Protein AF-A0A1N7QH01-F1 (afdb_monomer_lite)

Structure (mmCIF, N/CA/C/O backbone):
data_AF-A0A1N7QH01-F1
#
_entry.id   AF-A0A1N7QH01-F1
#
loop_
_atom_site.group_PDB
_atom_site.id
_atom_site.type_symbol
_atom_site.label_atom_id
_atom_site.label_alt_id
_atom_site.label_comp_id
_atom_site.label_asym_id
_atom_site.label_entity_id
_atom_site.label_seq_id
_atom_site.pdbx_PDB_ins_code
_atom_site.Cartn_x
_atom_site.Cartn_y
_atom_site.Cartn_z
_atom_site.occupancy
_atom_site.B_iso_or_equiv
_atom_site.auth_seq_id
_atom_site.auth_comp_id
_atom_site.auth_asym_id
_atom_site.auth_atom_id
_atom_site.pdbx_PDB_model_num
ATOM 1 N N . MET A 1 1 ? -27.373 -3.735 11.845 1.00 62.38 1 MET A N 1
ATOM 2 C CA . MET A 1 1 ? -26.005 -3.523 11.324 1.00 62.38 1 MET A CA 1
ATOM 3 C C . MET A 1 1 ? -26.024 -3.577 9.803 1.00 62.38 1 MET A C 1
ATOM 5 O O . MET A 1 1 ? -26.591 -4.515 9.259 1.00 62.38 1 MET A O 1
ATOM 9 N N . THR A 1 2 ? -25.426 -2.599 9.121 1.00 71.31 2 THR A N 1
ATOM 10 C CA . THR A 1 2 ? -25.309 -2.580 7.653 1.00 71.31 2 THR A CA 1
ATOM 11 C C . THR A 1 2 ? -23.847 -2.719 7.233 1.00 71.31 2 THR A C 1
ATOM 13 O O . THR A 1 2 ? -22.942 -2.143 7.849 1.00 71.31 2 THR A O 1
ATOM 16 N N . LYS A 1 3 ? -23.607 -3.553 6.219 1.00 74.19 3 LYS A N 1
ATOM 17 C CA . LYS A 1 3 ? -22.307 -3.724 5.569 1.00 74.19 3 LYS A CA 1
ATOM 18 C C . LYS A 1 3 ? -22.507 -3.322 4.121 1.00 74.19 3 LYS A C 1
ATOM 20 O O . LYS A 1 3 ? -23.065 -4.112 3.364 1.00 74.19 3 LYS A O 1
ATOM 25 N N . ASP A 1 4 ? -22.026 -2.143 3.749 1.00 81.69 4 ASP A N 1
ATOM 26 C CA . ASP A 1 4 ? -22.147 -1.697 2.365 1.00 81.69 4 ASP A CA 1
ATOM 27 C C . ASP A 1 4 ? -20.782 -1.631 1.680 1.00 81.69 4 ASP A C 1
ATOM 29 O O . ASP A 1 4 ? -19.708 -1.688 2.298 1.00 81.69 4 ASP A O 1
ATOM 33 N N . PHE A 1 5 ? -20.856 -1.636 0.355 1.00 82.94 5 PHE A N 1
ATOM 34 C CA . PHE A 1 5 ? -19.701 -1.677 -0.516 1.00 82.94 5 PHE A CA 1
ATOM 35 C C . PHE A 1 5 ? -18.975 -0.332 -0.531 1.00 82.94 5 PHE A C 1
ATOM 37 O O . PHE A 1 5 ? -19.595 0.728 -0.641 1.00 82.94 5 PHE A O 1
ATOM 44 N N . TYR A 1 6 ? -17.645 -0.386 -0.473 1.00 77.50 6 TYR A N 1
ATOM 45 C CA . TYR A 1 6 ? -16.816 0.801 -0.363 1.00 77.50 6 TYR A CA 1
ATOM 46 C C . TYR A 1 6 ? -16.028 1.099 -1.647 1.00 77.50 6 TYR A C 1
ATOM 48 O O . TYR A 1 6 ? -14.916 0.610 -1.854 1.00 77.50 6 TYR A O 1
ATOM 56 N N . SER A 1 7 ? -16.589 1.953 -2.509 1.00 83.94 7 SER A N 1
ATOM 57 C CA . SER A 1 7 ? -16.029 2.273 -3.833 1.00 83.94 7 SER A CA 1
ATOM 58 C C . SER A 1 7 ? -14.675 2.995 -3.795 1.00 83.94 7 SER A C 1
ATOM 60 O O . SER A 1 7 ? -13.882 2.840 -4.725 1.00 83.94 7 SER A O 1
ATOM 62 N N . GLN A 1 8 ? -14.346 3.734 -2.725 1.00 82.56 8 GLN A N 1
ATOM 63 C CA . GLN A 1 8 ? -13.018 4.364 -2.619 1.00 82.56 8 GLN A CA 1
ATOM 64 C C . GLN A 1 8 ? -11.901 3.326 -2.439 1.00 82.56 8 GLN A C 1
ATOM 66 O O . GLN A 1 8 ? -10.777 3.565 -2.872 1.00 82.56 8 GLN A O 1
ATOM 71 N N . GLY A 1 9 ? -12.211 2.146 -1.885 1.00 85.12 9 GLY A N 1
ATOM 72 C CA . GLY A 1 9 ? -11.263 1.034 -1.836 1.00 85.12 9 GLY A CA 1
ATOM 73 C C . GLY A 1 9 ? -10.814 0.623 -3.243 1.00 85.12 9 GLY A C 1
ATOM 74 O O . GLY A 1 9 ? -9.617 0.494 -3.489 1.00 85.12 9 GLY A O 1
ATOM 75 N N . LEU A 1 10 ? -11.745 0.518 -4.198 1.00 89.75 10 LEU A N 1
ATOM 76 C CA . LEU A 1 10 ? -11.409 0.238 -5.601 1.00 89.75 10 LEU A CA 1
ATOM 77 C C . LEU A 1 10 ? -10.605 1.363 -6.254 1.00 89.75 10 LEU A C 1
ATOM 79 O O . LEU A 1 10 ? -9.641 1.084 -6.963 1.00 89.75 10 LEU A O 1
ATOM 83 N N . ARG A 1 11 ? -10.956 2.629 -5.994 1.00 90.88 11 ARG A N 1
ATOM 84 C CA . ARG A 1 11 ? -10.189 3.779 -6.509 1.00 90.88 11 ARG A CA 1
ATOM 85 C C . ARG A 1 11 ? -8.733 3.733 -6.045 1.00 90.88 11 ARG A C 1
ATOM 87 O O . ARG A 1 11 ? -7.829 3.974 -6.840 1.00 90.88 11 ARG A O 1
ATOM 94 N N . GLY A 1 12 ? -8.504 3.344 -4.789 1.00 91.94 12 GLY A N 1
ATOM 95 C CA . GLY A 1 12 ? -7.165 3.140 -4.241 1.00 91.94 12 GLY A CA 1
ATOM 96 C C . GLY A 1 12 ? -6.361 2.055 -4.966 1.00 91.94 12 GLY A C 1
ATOM 97 O O . GLY A 1 12 ? -5.150 2.218 -5.120 1.00 91.94 12 GLY A O 1
ATOM 98 N N . ILE A 1 13 ? -7.004 0.981 -5.437 1.00 93.62 13 ILE A N 1
ATOM 99 C CA . ILE A 1 13 ? -6.360 -0.047 -6.276 1.00 93.62 13 ILE A CA 1
ATOM 100 C C . ILE A 1 13 ? -6.069 0.519 -7.666 1.00 93.62 13 ILE A C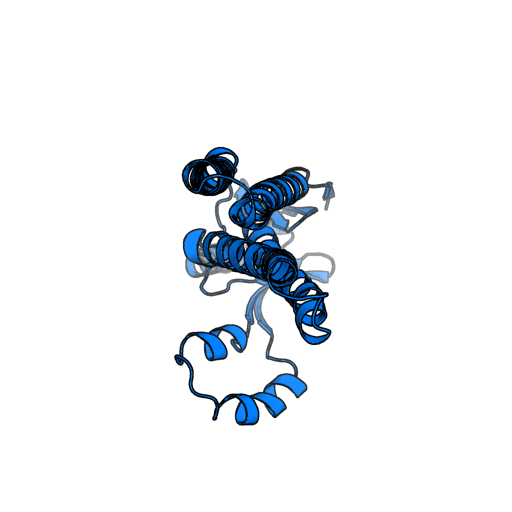 1
ATOM 102 O O . ILE A 1 13 ? -4.931 0.449 -8.122 1.00 93.62 13 ILE A O 1
ATOM 106 N N . GLY A 1 14 ? -7.073 1.122 -8.313 1.00 94.94 14 GLY A N 1
ATOM 107 C CA . GLY A 1 14 ? -6.946 1.670 -9.665 1.00 94.94 14 GLY A CA 1
ATOM 108 C C . GLY A 1 14 ? -5.816 2.693 -9.780 1.00 94.94 14 GLY A C 1
ATOM 109 O O . GLY A 1 14 ? -5.008 2.617 -10.701 1.00 94.94 14 GLY A O 1
ATOM 110 N N . ARG A 1 15 ? -5.677 3.582 -8.789 1.00 95.19 15 ARG A N 1
ATOM 111 C CA . ARG A 1 15 ? -4.558 4.531 -8.717 1.00 95.19 15 ARG A CA 1
ATOM 112 C C . ARG A 1 15 ? -3.203 3.831 -8.686 1.00 95.19 15 ARG A C 1
ATOM 114 O O . ARG A 1 15 ? -2.304 4.211 -9.426 1.00 95.19 15 ARG A O 1
ATOM 121 N N . ARG A 1 16 ? -3.035 2.832 -7.815 1.00 96.56 16 ARG A N 1
ATOM 122 C CA . ARG A 1 16 ? -1.765 2.100 -7.679 1.00 96.56 16 ARG A CA 1
ATOM 123 C C . ARG A 1 16 ? -1.427 1.330 -8.947 1.00 96.56 16 ARG A C 1
ATOM 125 O O . ARG A 1 16 ? -0.274 1.341 -9.351 1.00 96.56 16 ARG A O 1
ATOM 132 N N . ALA A 1 17 ? -2.429 0.723 -9.581 1.00 97.44 17 ALA A N 1
ATOM 133 C CA . ALA A 1 17 ? -2.267 0.065 -10.871 1.00 97.44 17 ALA A CA 1
ATOM 134 C C . ALA A 1 17 ? -1.811 1.058 -11.951 1.00 97.44 17 ALA A C 1
ATOM 136 O O . ALA A 1 17 ? -0.861 0.770 -12.668 1.00 97.44 17 ALA A O 1
ATOM 137 N N . ALA A 1 18 ? -2.419 2.248 -12.017 1.00 97.62 18 ALA A N 1
ATOM 138 C CA . ALA A 1 18 ? -2.028 3.290 -12.965 1.00 97.62 18 ALA A CA 1
ATOM 139 C C . ALA A 1 18 ? -0.602 3.812 -12.711 1.00 97.62 18 ALA A C 1
ATOM 141 O O . ALA A 1 18 ? 0.192 3.899 -13.641 1.00 97.62 18 ALA A O 1
ATOM 142 N N . VAL A 1 19 ? -0.246 4.101 -11.454 1.00 98.12 19 VAL A N 1
ATOM 143 C CA . VAL A 1 19 ? 1.112 4.537 -11.076 1.00 98.12 19 VAL A CA 1
ATOM 144 C C . VAL A 1 19 ? 2.145 3.472 -11.424 1.00 98.12 19 VAL A C 1
ATOM 146 O O . VAL A 1 19 ? 3.162 3.787 -12.038 1.00 98.12 19 VAL A O 1
ATOM 149 N N . LEU A 1 20 ? 1.871 2.212 -11.079 1.00 98.12 20 LEU A N 1
ATOM 150 C CA . LEU A 1 20 ? 2.752 1.098 -11.402 1.00 98.12 20 LEU A CA 1
ATOM 151 C C . LEU A 1 20 ? 2.893 0.915 -12.916 1.00 98.12 20 LEU A C 1
ATOM 153 O O . LEU A 1 20 ? 4.004 0.708 -13.379 1.00 98.12 20 LEU A O 1
ATOM 157 N N . ALA A 1 21 ? 1.808 1.024 -13.685 1.00 98.19 21 ALA A N 1
ATOM 158 C CA . ALA A 1 21 ? 1.849 0.898 -15.140 1.00 98.19 21 ALA A CA 1
ATOM 159 C C . ALA A 1 21 ? 2.699 2.000 -15.792 1.00 98.19 21 ALA A C 1
ATOM 161 O O . ALA A 1 21 ? 3.525 1.699 -16.650 1.00 98.19 21 ALA A O 1
ATOM 162 N N . VAL A 1 22 ? 2.548 3.258 -15.355 1.00 98.06 22 VAL A N 1
ATOM 163 C CA . VAL A 1 22 ? 3.370 4.379 -15.844 1.00 98.06 22 VAL A CA 1
ATOM 164 C C . VAL A 1 22 ? 4.840 4.168 -15.484 1.00 98.06 22 VAL A C 1
ATOM 166 O O . VAL A 1 22 ? 5.704 4.305 -16.348 1.00 98.06 22 VAL A O 1
ATOM 169 N N . LEU A 1 23 ? 5.135 3.797 -14.234 1.00 97.81 23 LEU A N 1
ATOM 170 C CA . LEU A 1 23 ? 6.511 3.568 -13.791 1.00 97.81 23 LEU A CA 1
ATOM 171 C C . LEU A 1 23 ? 7.153 2.370 -14.505 1.00 97.81 23 LEU A C 1
ATOM 173 O O . LEU A 1 23 ? 8.304 2.447 -14.920 1.00 97.81 23 LEU A O 1
ATOM 177 N N . LEU A 1 24 ? 6.405 1.280 -14.676 1.00 97.69 24 LEU A N 1
ATOM 178 C CA . LEU A 1 24 ? 6.844 0.098 -15.408 1.00 97.69 24 LEU A CA 1
ATOM 179 C C . LEU A 1 24 ? 7.125 0.438 -16.872 1.00 97.69 24 LEU A C 1
ATOM 181 O O . LEU A 1 24 ? 8.182 0.080 -17.375 1.00 97.69 24 LEU A O 1
ATOM 185 N N . GLY A 1 25 ? 6.227 1.169 -17.537 1.00 97.38 25 GLY A N 1
ATOM 186 C CA . GLY A 1 25 ? 6.435 1.631 -18.909 1.00 97.38 25 GLY A CA 1
ATOM 187 C C . GLY A 1 25 ? 7.671 2.522 -19.045 1.00 97.38 25 GLY A C 1
ATOM 188 O O . GLY A 1 25 ? 8.455 2.330 -19.968 1.00 97.38 25 GLY A O 1
ATOM 189 N N . ALA A 1 26 ? 7.890 3.439 -18.097 1.00 97.06 26 ALA A N 1
ATOM 190 C CA . ALA A 1 26 ? 9.080 4.287 -18.059 1.00 97.06 26 ALA A CA 1
ATOM 191 C C . ALA A 1 26 ? 10.374 3.478 -17.873 1.00 97.06 26 ALA A C 1
ATOM 193 O O . ALA A 1 26 ? 11.363 3.763 -18.540 1.00 97.06 26 ALA A O 1
ATOM 194 N N . MET A 1 27 ? 10.362 2.461 -17.003 1.00 96.50 27 MET A N 1
ATOM 195 C CA . MET A 1 27 ? 11.509 1.574 -16.792 1.00 96.50 27 MET A CA 1
ATOM 196 C C . MET A 1 27 ? 11.765 0.704 -18.023 1.00 96.50 27 MET A C 1
ATOM 198 O O . MET A 1 27 ? 12.858 0.736 -18.568 1.00 96.50 27 MET A O 1
ATOM 202 N N . ILE A 1 28 ? 10.768 -0.012 -18.543 1.00 95.44 28 ILE A N 1
ATOM 203 C CA . ILE A 1 28 ? 10.939 -0.821 -19.761 1.00 95.44 28 ILE A CA 1
ATOM 204 C C . ILE A 1 28 ? 11.465 0.052 -20.908 1.00 95.44 28 ILE A C 1
ATOM 206 O O . ILE A 1 28 ? 12.465 -0.284 -21.536 1.00 95.44 28 ILE A O 1
ATOM 210 N N . GLY A 1 29 ? 10.846 1.216 -21.115 1.00 94.62 29 GLY A N 1
ATOM 211 C CA . GLY A 1 29 ? 11.234 2.160 -22.152 1.00 94.62 29 GLY A CA 1
ATOM 212 C C . GLY A 1 29 ? 12.607 2.801 -21.953 1.00 94.62 29 GLY A C 1
ATOM 213 O O . GLY A 1 29 ? 13.170 3.273 -22.928 1.00 94.62 29 GLY A O 1
ATOM 214 N N . ALA A 1 30 ? 13.197 2.787 -20.753 1.00 94.31 30 ALA A N 1
ATOM 215 C CA . ALA A 1 30 ? 14.523 3.365 -20.512 1.00 94.31 30 ALA A CA 1
ATOM 216 C C . ALA A 1 30 ? 15.657 2.667 -21.288 1.00 94.31 30 ALA A C 1
ATOM 218 O O . ALA A 1 30 ? 16.704 3.279 -21.476 1.00 94.31 30 ALA A O 1
ATOM 219 N N . GLY A 1 31 ? 15.451 1.426 -21.749 1.00 88.38 31 GLY A N 1
ATOM 220 C CA . GLY A 1 31 ? 16.397 0.739 -22.640 1.00 88.38 31 GLY A CA 1
ATOM 221 C C . GLY A 1 31 ? 16.375 1.267 -24.080 1.00 88.38 31 GLY A C 1
ATOM 222 O O . GLY A 1 31 ? 17.373 1.188 -24.782 1.00 88.38 31 GLY A O 1
ATOM 223 N N . VAL A 1 32 ? 15.259 1.872 -24.507 1.00 90.94 32 VAL A N 1
ATOM 224 C CA . VAL A 1 32 ? 15.003 2.213 -25.921 1.00 90.94 32 VAL A CA 1
ATOM 225 C C . VAL A 1 32 ? 14.824 3.719 -26.143 1.00 90.94 32 VAL A C 1
ATOM 227 O O . VAL A 1 32 ? 15.126 4.249 -27.211 1.00 90.94 32 VAL A O 1
ATOM 230 N N . TRP A 1 33 ? 14.298 4.435 -25.153 1.00 94.06 33 TRP A N 1
ATOM 231 C CA . TRP A 1 33 ? 13.988 5.857 -25.236 1.00 94.06 33 TRP A CA 1
ATOM 232 C C . TRP A 1 33 ? 15.138 6.721 -24.718 1.00 94.06 33 TRP A C 1
ATOM 234 O O . TRP A 1 33 ? 15.887 6.305 -23.834 1.00 94.06 33 TRP A O 1
ATOM 244 N N . PRO A 1 34 ? 15.239 7.979 -25.185 1.00 95.56 34 PRO A N 1
ATOM 245 C CA . PRO A 1 34 ? 16.150 8.944 -24.589 1.00 95.56 34 PRO A CA 1
ATOM 246 C C . PRO A 1 34 ? 15.899 9.086 -23.083 1.00 95.56 34 PRO A C 1
ATOM 248 O O . PRO A 1 34 ? 14.751 9.205 -22.646 1.00 95.56 34 PRO A O 1
ATOM 251 N N . LEU A 1 35 ? 16.976 9.168 -22.297 1.00 94.12 35 LEU A N 1
ATOM 252 C CA . LEU A 1 35 ? 16.918 9.298 -20.837 1.00 94.12 35 LEU A CA 1
ATOM 253 C C . LEU A 1 35 ? 15.919 10.369 -20.336 1.00 94.12 35 LEU A C 1
ATOM 255 O O . LEU A 1 35 ? 15.176 10.069 -19.400 1.00 94.12 35 LEU A O 1
ATOM 259 N N . PRO A 1 36 ? 15.807 11.574 -20.943 1.00 97.44 36 PRO A N 1
ATOM 260 C CA . PRO A 1 36 ? 14.823 12.566 -20.504 1.00 97.44 36 PRO A CA 1
ATOM 261 C C . PRO A 1 36 ? 13.370 12.073 -20.557 1.00 97.44 36 PRO A C 1
ATOM 263 O O . PRO A 1 36 ? 12.570 12.451 -19.705 1.00 97.44 36 PRO A O 1
ATOM 266 N N . VAL A 1 37 ? 13.025 11.210 -21.518 1.00 96.19 37 VAL A N 1
ATOM 267 C CA . VAL A 1 37 ? 11.674 10.643 -21.662 1.00 96.19 37 VAL A CA 1
ATOM 268 C C . VAL A 1 37 ? 11.393 9.642 -20.543 1.00 96.19 37 VAL A C 1
ATOM 270 O O . VAL A 1 37 ? 10.337 9.706 -19.914 1.00 96.19 37 VAL A O 1
ATOM 273 N N . ALA A 1 38 ? 12.353 8.765 -20.236 1.00 94.19 38 ALA A N 1
ATOM 274 C CA . ALA A 1 38 ? 12.236 7.824 -19.122 1.00 94.19 38 ALA A CA 1
ATOM 275 C C . ALA A 1 38 ? 12.105 8.557 -17.773 1.00 94.19 38 ALA A C 1
ATOM 277 O O . ALA A 1 38 ? 11.233 8.234 -16.962 1.00 94.19 38 ALA A O 1
ATOM 278 N N . LEU A 1 39 ? 12.907 9.608 -17.561 1.00 96.44 39 LEU A N 1
ATOM 279 C CA . LEU A 1 39 ? 12.821 10.459 -16.370 1.00 96.44 39 LEU A CA 1
ATOM 280 C C . LEU A 1 39 ? 11.475 11.190 -16.278 1.00 96.44 39 LEU A C 1
ATOM 282 O O . LEU A 1 39 ? 10.883 11.240 -15.199 1.00 96.44 39 LEU A O 1
ATOM 286 N N . ALA A 1 40 ? 10.958 11.708 -17.396 1.00 97.50 40 ALA A N 1
ATOM 287 C CA . ALA A 1 40 ? 9.637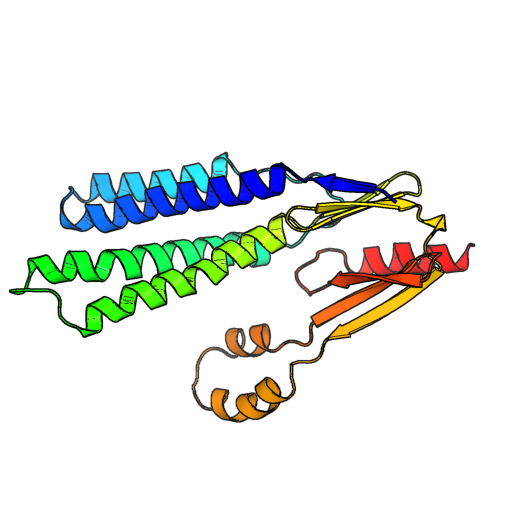 12.328 -17.444 1.00 97.50 40 ALA A CA 1
ATOM 288 C C . ALA A 1 40 ? 8.522 11.328 -17.093 1.00 97.50 40 ALA A C 1
ATOM 290 O O . ALA A 1 40 ? 7.604 11.678 -16.354 1.00 97.50 40 ALA A O 1
ATOM 291 N N . GLY A 1 41 ? 8.625 10.073 -17.543 1.00 97.06 41 GLY A N 1
ATOM 292 C CA . GLY A 1 41 ? 7.706 8.998 -17.158 1.00 97.06 41 GLY A CA 1
ATOM 293 C C . GLY A 1 41 ? 7.745 8.692 -15.656 1.00 97.06 41 GLY A C 1
ATOM 294 O O . GLY A 1 41 ? 6.699 8.611 -15.009 1.00 97.06 41 GLY A O 1
ATOM 295 N N . GLY A 1 42 ? 8.942 8.613 -15.065 1.00 96.19 42 GLY A N 1
ATOM 296 C CA . GLY A 1 42 ? 9.107 8.477 -13.614 1.00 96.19 42 GLY A CA 1
ATOM 297 C C . GLY A 1 42 ? 8.501 9.655 -12.838 1.00 96.19 42 GLY A C 1
ATOM 298 O O . GLY A 1 42 ? 7.748 9.456 -11.882 1.00 96.19 42 GLY A O 1
ATOM 299 N N . ALA A 1 43 ? 8.750 10.887 -13.290 1.00 97.38 43 ALA A N 1
ATOM 300 C CA . ALA A 1 43 ? 8.159 12.093 -12.712 1.00 97.38 43 ALA A CA 1
ATOM 301 C C . ALA A 1 43 ? 6.626 12.107 -12.840 1.00 97.38 43 ALA A C 1
ATOM 303 O O . ALA A 1 43 ? 5.932 12.470 -11.887 1.00 97.38 43 ALA A O 1
ATOM 304 N N . ALA A 1 44 ? 6.082 11.650 -13.971 1.00 97.75 44 ALA A N 1
ATOM 305 C CA . ALA A 1 44 ? 4.645 11.513 -14.181 1.00 97.75 44 ALA A CA 1
ATOM 306 C C . ALA A 1 44 ? 4.020 10.492 -13.218 1.00 97.75 44 ALA A C 1
ATOM 308 O O . ALA A 1 44 ? 2.958 10.764 -12.662 1.00 97.75 44 ALA A O 1
ATOM 309 N N . ALA A 1 45 ? 4.683 9.362 -12.947 1.00 97.31 45 ALA A N 1
ATOM 310 C CA . ALA A 1 45 ? 4.223 8.394 -11.948 1.00 97.31 45 ALA A CA 1
ATOM 311 C C . ALA A 1 45 ? 4.186 9.003 -10.532 1.00 97.31 45 ALA A C 1
ATOM 313 O O . ALA A 1 45 ? 3.209 8.813 -9.800 1.00 97.31 45 ALA A O 1
ATOM 314 N N . ILE A 1 46 ? 5.208 9.788 -10.161 1.00 96.81 46 ILE A N 1
ATOM 315 C CA . ILE A 1 46 ? 5.252 10.517 -8.882 1.00 96.81 46 ILE A CA 1
ATOM 316 C C . ILE A 1 46 ? 4.108 11.532 -8.794 1.00 96.81 46 ILE A C 1
ATOM 318 O O . ILE A 1 46 ? 3.371 11.545 -7.804 1.00 96.81 46 ILE A O 1
ATOM 322 N N . ALA A 1 47 ? 3.931 12.355 -9.830 1.00 96.88 47 ALA A N 1
ATOM 323 C CA . ALA A 1 47 ? 2.871 13.355 -9.889 1.00 96.88 47 ALA A CA 1
ATOM 324 C C . ALA A 1 47 ? 1.486 12.700 -9.819 1.00 96.88 47 ALA A C 1
ATOM 326 O O . ALA A 1 47 ? 0.651 13.112 -9.016 1.00 96.88 47 ALA A O 1
ATOM 327 N N . LEU A 1 48 ? 1.263 11.628 -10.583 1.00 96.56 48 LEU A N 1
ATOM 328 C CA . LEU A 1 48 ? 0.025 10.858 -10.558 1.00 96.56 48 LEU A CA 1
ATOM 329 C C . LEU A 1 48 ? -0.267 10.341 -9.147 1.00 96.56 48 LEU A C 1
ATOM 331 O O . LEU A 1 48 ? -1.373 10.546 -8.645 1.00 96.56 48 LEU A O 1
ATOM 335 N N . TYR A 1 49 ? 0.717 9.727 -8.482 1.00 95.31 49 TYR A N 1
ATOM 336 C CA . TYR A 1 49 ? 0.553 9.218 -7.120 1.00 95.31 49 TYR A CA 1
ATOM 337 C C . TYR A 1 49 ? 0.223 10.331 -6.120 1.00 95.31 49 TYR A C 1
ATOM 339 O O . TYR A 1 49 ? -0.640 10.146 -5.262 1.00 95.31 49 TYR A O 1
ATOM 347 N N . ALA A 1 50 ? 0.889 11.483 -6.222 1.00 93.62 50 ALA A N 1
ATOM 348 C CA . ALA A 1 50 ? 0.696 12.597 -5.301 1.00 93.62 50 ALA A CA 1
ATOM 349 C C . ALA A 1 50 ? -0.656 13.302 -5.500 1.00 93.62 50 ALA A C 1
ATOM 351 O O . ALA A 1 50 ? -1.338 13.607 -4.521 1.00 93.62 50 ALA A O 1
ATOM 352 N N . LEU A 1 51 ? -1.055 13.539 -6.753 1.00 93.94 51 LEU A N 1
ATOM 353 C CA . LEU A 1 51 ? -2.227 14.348 -7.103 1.00 93.94 51 LEU A CA 1
ATOM 354 C C . LEU A 1 51 ? -3.547 13.585 -6.979 1.00 93.94 51 LEU A C 1
ATOM 356 O O . LEU A 1 51 ? -4.555 14.159 -6.579 1.00 93.94 51 LEU A O 1
ATOM 360 N N . THR A 1 52 ? -3.557 12.290 -7.293 1.00 90.81 52 THR A N 1
ATOM 361 C CA . THR A 1 52 ? -4.786 11.471 -7.260 1.00 90.81 52 THR A CA 1
ATOM 362 C C . THR A 1 52 ? -5.032 10.820 -5.900 1.00 90.81 52 THR A C 1
ATOM 364 O O . THR A 1 52 ? -5.878 9.933 -5.749 1.00 90.81 52 THR A O 1
ATOM 367 N N . ARG A 1 53 ? -4.268 11.222 -4.881 1.00 84.19 53 ARG A N 1
ATOM 368 C CA . ARG A 1 53 ? -4.406 10.656 -3.551 1.00 84.19 53 ARG A CA 1
ATOM 369 C C . ARG A 1 53 ? -5.528 11.314 -2.766 1.00 84.19 53 ARG A C 1
ATOM 371 O O . ARG A 1 53 ? -5.495 12.508 -2.480 1.00 84.19 53 ARG A O 1
ATOM 378 N N . ASP A 1 54 ? -6.472 10.490 -2.330 1.00 79.44 54 ASP A N 1
ATOM 379 C CA . ASP A 1 54 ? -7.590 10.936 -1.511 1.00 79.44 54 ASP A CA 1
ATOM 380 C C . ASP A 1 54 ? -7.127 11.459 -0.143 1.00 79.44 54 ASP A C 1
ATOM 382 O O . ASP A 1 54 ? -6.301 10.864 0.559 1.00 79.44 54 ASP A O 1
ATOM 386 N N . ARG A 1 55 ? -7.721 12.577 0.280 1.00 73.06 55 ARG A N 1
ATOM 387 C CA . ARG A 1 55 ? -7.616 13.069 1.655 1.00 73.06 55 ARG A CA 1
ATOM 388 C C . ARG A 1 55 ? -8.714 12.399 2.480 1.00 73.06 55 ARG A C 1
ATOM 390 O O . ARG A 1 55 ? -9.896 12.608 2.229 1.00 73.06 55 ARG A O 1
ATOM 397 N N . HIS A 1 56 ? -8.336 11.566 3.450 1.00 68.62 56 HIS A N 1
ATOM 398 C CA . HIS A 1 56 ? -9.318 10.855 4.272 1.00 68.62 56 HIS A CA 1
ATOM 399 C C . HIS A 1 56 ? -9.860 11.703 5.435 1.00 68.62 56 HIS A C 1
ATOM 401 O O . HIS A 1 56 ? -9.051 12.247 6.185 1.00 68.62 56 HIS A O 1
ATOM 407 N N . PRO A 1 57 ? -11.196 11.751 5.628 1.00 68.44 57 PRO A N 1
ATOM 408 C CA . PRO A 1 57 ? -11.847 12.488 6.715 1.00 68.44 57 PRO A CA 1
ATOM 409 C C . PRO A 1 57 ? -12.033 11.667 8.007 1.00 68.44 57 PRO A C 1
ATOM 411 O O . PRO A 1 57 ? -12.763 12.088 8.897 1.00 68.44 57 PRO A O 1
ATOM 414 N N . ALA A 1 58 ? -11.440 10.470 8.115 1.00 81.56 58 ALA A N 1
ATOM 415 C CA . ALA A 1 58 ? -11.623 9.625 9.296 1.00 81.56 58 ALA A CA 1
ATOM 416 C C . ALA A 1 58 ? -10.866 10.178 10.513 1.00 81.56 58 ALA A C 1
ATOM 418 O O . ALA A 1 58 ? -9.716 10.594 10.381 1.00 81.56 58 ALA A O 1
ATOM 419 N N . THR A 1 59 ? -11.491 10.112 11.694 1.00 81.38 59 THR A N 1
ATOM 420 C CA . THR A 1 59 ? -10.905 10.576 12.966 1.00 81.38 59 THR A CA 1
ATOM 421 C C . THR A 1 59 ? -9.616 9.831 13.313 1.00 81.38 59 THR A C 1
ATOM 423 O O . THR A 1 59 ? -8.655 10.437 13.775 1.00 81.38 59 THR A O 1
ATOM 426 N N . PHE A 1 60 ? -9.583 8.521 13.063 1.00 84.88 60 PHE A N 1
ATOM 427 C CA . PHE A 1 60 ? -8.399 7.688 13.232 1.00 84.88 60 PHE A CA 1
ATOM 428 C C . PHE A 1 60 ? -8.061 6.982 11.921 1.00 84.88 60 PHE A C 1
ATOM 430 O O . PHE A 1 60 ? -8.915 6.353 11.289 1.00 84.88 60 PHE A O 1
ATOM 437 N N . HIS A 1 61 ? -6.793 7.069 11.534 1.00 84.88 61 HIS A N 1
ATOM 438 C CA . HIS A 1 61 ? -6.230 6.448 10.339 1.00 84.88 61 HIS A CA 1
ATOM 439 C C . HIS A 1 61 ? -4.764 6.080 10.591 1.00 84.88 61 HIS A C 1
ATOM 441 O O . HIS A 1 61 ? -4.136 6.619 11.501 1.00 84.88 61 HIS A O 1
ATOM 447 N N . TYR A 1 62 ? -4.180 5.211 9.767 1.00 82.69 62 TYR A N 1
ATOM 448 C CA . TYR A 1 62 ? -2.750 4.918 9.867 1.00 82.69 62 TYR A CA 1
ATOM 449 C C . TYR A 1 62 ? -1.873 6.121 9.464 1.00 82.69 62 TYR A C 1
ATOM 451 O O . TYR A 1 62 ? -2.271 6.989 8.679 1.00 82.69 62 TYR A O 1
ATOM 459 N N . ALA A 1 63 ? -0.656 6.169 10.003 1.00 82.44 63 ALA A N 1
ATOM 460 C CA . ALA A 1 63 ? 0.381 7.137 9.695 1.00 82.44 63 ALA A CA 1
ATOM 461 C C . ALA A 1 63 ? 0.810 6.955 8.239 1.00 82.44 63 ALA A C 1
ATOM 463 O O . ALA A 1 63 ? 1.401 5.946 7.851 1.00 82.44 63 ALA A O 1
ATOM 464 N N . ARG A 1 64 ? 0.475 7.945 7.412 1.00 82.94 64 ARG A N 1
ATOM 465 C CA . ARG A 1 64 ? 0.503 7.804 5.952 1.00 82.94 64 ARG A CA 1
ATOM 466 C C . ARG A 1 64 ? 1.894 7.541 5.390 1.00 82.94 64 ARG A C 1
ATOM 468 O O . ARG A 1 64 ? 1.993 6.813 4.409 1.00 82.94 64 ARG A O 1
ATOM 475 N N . SER A 1 65 ? 2.934 8.133 5.972 1.00 83.56 65 SER A N 1
ATOM 476 C CA . SER A 1 65 ? 4.315 7.975 5.508 1.00 83.56 65 SER A CA 1
ATOM 477 C C . SER A 1 65 ? 4.761 6.516 5.597 1.00 83.56 65 SER A C 1
ATOM 479 O O . SER A 1 65 ? 4.998 5.882 4.574 1.00 83.56 65 SER A O 1
ATOM 481 N N . ALA A 1 66 ? 4.789 5.962 6.806 1.00 82.19 66 ALA A N 1
ATOM 482 C CA . ALA A 1 66 ? 5.310 4.623 7.054 1.00 82.19 66 ALA A CA 1
ATOM 483 C C . ALA A 1 66 ? 4.341 3.497 6.655 1.00 82.19 66 ALA A C 1
ATOM 485 O O . ALA A 1 66 ? 4.788 2.442 6.225 1.00 82.19 66 ALA A O 1
ATOM 486 N N . ALA A 1 67 ? 3.024 3.702 6.777 1.00 84.19 67 ALA A N 1
ATOM 487 C CA . ALA A 1 67 ? 2.048 2.634 6.545 1.00 84.19 67 ALA A CA 1
ATOM 488 C C . ALA A 1 67 ? 1.548 2.544 5.096 1.00 84.19 67 ALA A C 1
ATOM 490 O O . ALA A 1 67 ? 0.994 1.519 4.711 1.00 84.19 67 ALA A O 1
ATOM 491 N N . VAL A 1 68 ? 1.693 3.618 4.310 1.00 89.81 68 VAL A N 1
ATOM 492 C CA . VAL A 1 68 ? 1.131 3.691 2.952 1.00 89.81 68 VAL A CA 1
ATOM 493 C C . VAL A 1 68 ? 2.188 4.084 1.928 1.00 89.81 68 VAL A C 1
ATOM 495 O O . VAL A 1 68 ? 2.450 3.311 1.017 1.00 89.81 68 VAL A O 1
ATOM 498 N N . ILE A 1 69 ? 2.819 5.255 2.086 1.00 92.06 69 ILE A N 1
ATOM 499 C CA . ILE A 1 69 ? 3.762 5.797 1.091 1.00 92.06 69 ILE A CA 1
ATOM 500 C C . ILE A 1 69 ? 4.984 4.891 0.953 1.00 92.06 69 ILE A C 1
ATOM 502 O O . ILE A 1 69 ? 5.350 4.543 -0.163 1.00 92.06 69 ILE A O 1
ATOM 506 N N . GLY A 1 70 ? 5.597 4.510 2.076 1.00 91.25 70 GLY A N 1
ATOM 507 C CA . GLY A 1 70 ? 6.787 3.659 2.091 1.00 91.25 70 GLY A CA 1
ATOM 508 C C . GLY A 1 70 ? 6.560 2.322 1.380 1.00 91.25 70 GLY A C 1
ATOM 509 O O . GLY A 1 70 ? 7.252 2.054 0.400 1.00 91.25 70 GLY A O 1
ATOM 510 N N . PRO A 1 71 ? 5.575 1.508 1.810 1.00 92.06 71 PRO A N 1
ATOM 511 C CA . PRO A 1 71 ? 5.245 0.255 1.137 1.00 92.06 71 PRO A CA 1
ATOM 512 C C . PRO A 1 71 ? 4.884 0.442 -0.340 1.00 92.06 71 PRO A C 1
ATOM 514 O O . PRO A 1 71 ? 5.393 -0.294 -1.178 1.00 92.06 71 PRO A O 1
ATOM 517 N N . ASP A 1 72 ? 4.062 1.440 -0.682 1.00 95.69 72 ASP A N 1
ATOM 518 C CA . ASP A 1 72 ? 3.680 1.685 -2.076 1.00 95.69 72 ASP A CA 1
ATOM 519 C C . ASP A 1 72 ? 4.918 1.923 -2.956 1.00 95.69 72 ASP A C 1
ATOM 521 O O . ASP A 1 72 ? 5.108 1.210 -3.938 1.00 95.69 72 ASP A O 1
ATOM 525 N N . TRP A 1 73 ? 5.793 2.865 -2.586 1.00 96.88 73 TRP A N 1
ATOM 526 C CA . TRP A 1 73 ? 6.983 3.185 -3.382 1.00 96.88 73 TRP A CA 1
ATOM 527 C C . TRP A 1 73 ? 8.006 2.060 -3.419 1.00 96.88 73 TRP A C 1
ATOM 529 O O . TRP A 1 73 ? 8.569 1.799 -4.481 1.00 96.88 73 TRP A O 1
ATOM 539 N N . LEU A 1 74 ? 8.215 1.371 -2.294 1.00 95.31 74 LEU A N 1
ATOM 540 C CA . LEU A 1 74 ? 9.085 0.201 -2.253 1.00 95.31 74 LEU A CA 1
ATOM 541 C C . LEU A 1 74 ? 8.599 -0.852 -3.251 1.00 95.31 74 LEU A C 1
ATOM 543 O O . LEU A 1 74 ? 9.379 -1.333 -4.065 1.00 95.31 74 LEU A O 1
ATOM 547 N N . GLY A 1 75 ? 7.302 -1.158 -3.236 1.00 96.75 75 GLY A N 1
ATOM 548 C CA . GLY A 1 75 ? 6.718 -2.106 -4.170 1.00 96.75 75 GLY A CA 1
ATOM 549 C C . GLY A 1 75 ? 6.737 -1.634 -5.616 1.00 96.75 75 GLY A C 1
ATOM 550 O O . GLY A 1 75 ? 7.079 -2.419 -6.488 1.00 96.75 75 GLY A O 1
ATOM 551 N N . PHE A 1 76 ? 6.421 -0.368 -5.895 1.00 98.00 76 PHE A N 1
ATOM 552 C CA . PHE A 1 76 ? 6.440 0.154 -7.262 1.00 98.00 76 PHE A CA 1
ATOM 553 C C . PHE A 1 76 ? 7.822 0.062 -7.896 1.00 98.00 76 PHE A C 1
ATOM 555 O O . PHE A 1 76 ? 7.944 -0.468 -8.997 1.00 98.00 76 PHE A O 1
ATOM 562 N N . VAL A 1 77 ? 8.854 0.534 -7.194 1.00 96.94 77 VAL A N 1
ATOM 563 C CA . VAL A 1 77 ? 10.234 0.486 -7.689 1.00 96.94 77 VAL A CA 1
ATOM 564 C C . VAL A 1 77 ? 10.687 -0.961 -7.852 1.00 96.94 77 VAL A C 1
ATOM 566 O O . VAL A 1 77 ? 11.226 -1.314 -8.896 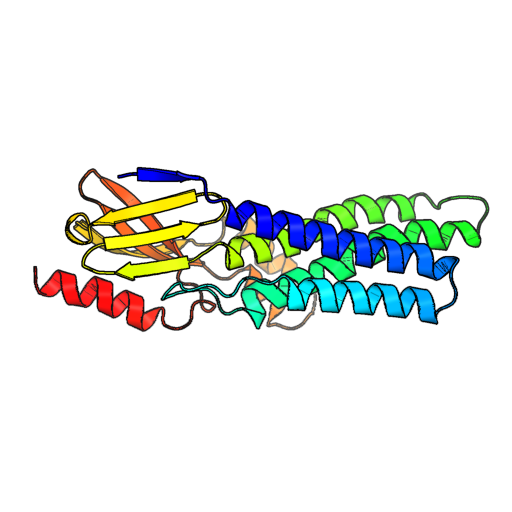1.00 96.94 77 VAL A O 1
ATOM 569 N N . TRP A 1 78 ? 10.418 -1.811 -6.857 1.00 97.06 78 TRP A N 1
ATOM 570 C CA . TRP A 1 78 ? 10.809 -3.220 -6.882 1.00 97.06 78 TRP A CA 1
ATOM 571 C C . TRP A 1 78 ? 10.154 -3.984 -8.036 1.00 97.06 78 TRP A C 1
ATOM 573 O O . TRP A 1 78 ? 10.837 -4.664 -8.797 1.00 97.06 78 TRP A O 1
ATOM 583 N N . VAL A 1 79 ? 8.836 -3.844 -8.204 1.00 98.25 79 VAL A N 1
ATOM 584 C CA . VAL A 1 79 ? 8.083 -4.497 -9.282 1.00 98.25 79 VAL A CA 1
ATOM 585 C C . VAL A 1 79 ? 8.549 -3.977 -10.641 1.00 98.25 79 VAL A C 1
ATOM 587 O O . VAL A 1 79 ? 8.829 -4.783 -11.524 1.00 98.25 79 VAL A O 1
ATOM 590 N N . ALA A 1 80 ? 8.660 -2.655 -10.813 1.00 97.69 80 ALA A N 1
ATOM 591 C CA . ALA A 1 80 ? 9.047 -2.058 -12.089 1.00 97.69 80 ALA A CA 1
ATOM 592 C C . ALA A 1 80 ? 10.470 -2.458 -12.506 1.00 97.69 80 ALA A C 1
ATOM 594 O O . ALA A 1 80 ? 10.679 -2.849 -13.652 1.00 97.69 80 ALA A O 1
ATOM 595 N N . ALA A 1 81 ? 11.429 -2.424 -11.577 1.00 96.19 81 ALA A N 1
ATOM 596 C CA . ALA A 1 81 ? 12.807 -2.819 -11.848 1.00 96.19 81 ALA A CA 1
ATOM 597 C C . ALA A 1 81 ? 12.916 -4.310 -12.197 1.00 96.19 81 ALA A C 1
ATOM 599 O O . ALA A 1 81 ? 13.464 -4.657 -13.239 1.00 96.19 81 ALA A O 1
ATOM 600 N N . LEU A 1 82 ? 12.352 -5.199 -11.372 1.00 97.00 82 LEU A N 1
ATOM 601 C CA . LEU A 1 82 ? 12.434 -6.644 -11.610 1.00 97.00 82 LEU A CA 1
ATOM 602 C C . LEU A 1 82 ? 11.687 -7.096 -12.868 1.00 97.00 82 LEU A C 1
ATOM 604 O O . LEU A 1 82 ? 12.086 -8.073 -13.494 1.00 97.00 82 LEU A O 1
ATOM 608 N N . ALA A 1 83 ? 10.618 -6.399 -13.249 1.00 96.88 83 ALA A N 1
ATOM 609 C CA . ALA A 1 83 ? 9.907 -6.690 -14.486 1.00 96.88 83 ALA A CA 1
ATOM 610 C C . ALA A 1 83 ? 10.657 -6.194 -15.736 1.00 96.88 83 ALA A C 1
ATOM 612 O O . ALA A 1 83 ? 10.591 -6.859 -16.769 1.00 96.88 83 ALA A O 1
ATOM 613 N N . ALA A 1 84 ? 11.375 -5.067 -15.643 1.00 95.75 84 ALA A N 1
ATOM 614 C CA . ALA A 1 84 ? 12.118 -4.478 -16.760 1.00 95.75 84 ALA A CA 1
ATOM 615 C C . ALA A 1 84 ? 13.488 -5.135 -17.005 1.00 95.75 84 ALA A C 1
ATOM 617 O O . ALA A 1 84 ? 13.879 -5.307 -18.156 1.00 95.75 84 ALA A O 1
ATOM 618 N N . LEU A 1 85 ? 14.197 -5.553 -15.949 1.00 94.00 85 LEU A N 1
ATOM 619 C CA . LEU A 1 85 ? 15.551 -6.123 -16.042 1.00 94.00 85 LEU A CA 1
ATOM 620 C C . LEU A 1 85 ? 15.695 -7.279 -17.058 1.00 94.00 85 LEU A C 1
ATOM 622 O O . LEU A 1 85 ? 16.634 -7.234 -17.853 1.00 94.00 85 LEU A O 1
ATOM 626 N N . PRO A 1 86 ? 14.794 -8.285 -17.107 1.00 93.50 86 PRO A N 1
ATOM 627 C CA . PRO A 1 86 ? 14.865 -9.351 -18.110 1.00 93.50 86 PRO A CA 1
ATOM 628 C C . PRO A 1 86 ? 14.756 -8.859 -19.557 1.00 93.50 86 PRO A C 1
ATOM 630 O O . PRO A 1 86 ? 15.218 -9.540 -20.467 1.00 93.50 86 PRO A O 1
ATOM 633 N N . LEU A 1 87 ? 14.107 -7.714 -19.786 1.00 91.88 87 LEU A N 1
ATOM 634 C CA . LEU A 1 87 ? 13.948 -7.131 -21.118 1.00 91.88 87 LEU A CA 1
ATOM 635 C C . LEU A 1 87 ? 15.217 -6.390 -21.535 1.00 91.88 87 LEU A C 1
ATOM 637 O O . LEU A 1 87 ? 15.691 -6.594 -22.643 1.00 91.88 87 LEU A O 1
ATOM 641 N N . TRP A 1 88 ? 15.823 -5.621 -20.628 1.00 91.38 88 TRP A N 1
ATOM 642 C CA . TRP A 1 88 ? 17.108 -4.964 -20.893 1.00 91.38 88 TRP A CA 1
ATOM 643 C C . TRP A 1 88 ? 18.242 -5.970 -21.131 1.00 91.38 88 TRP A C 1
ATOM 645 O O . TRP A 1 88 ? 19.109 -5.744 -21.966 1.00 91.38 88 TRP A O 1
ATOM 655 N N . ALA A 1 89 ? 18.233 -7.106 -20.425 1.00 88.38 89 ALA A N 1
ATOM 656 C CA . ALA A 1 89 ? 19.261 -8.138 -20.570 1.00 88.38 89 ALA A CA 1
ATOM 657 C C . ALA A 1 89 ? 19.257 -8.828 -21.951 1.00 88.38 89 ALA A C 1
ATOM 659 O O . ALA A 1 89 ? 20.288 -9.348 -22.368 1.00 88.38 89 ALA A O 1
ATOM 660 N N . GLN A 1 90 ? 18.129 -8.824 -22.671 1.00 85.62 90 GLN A N 1
ATOM 661 C CA . GLN A 1 90 ? 18.034 -9.428 -24.009 1.00 85.62 90 GLN A CA 1
ATOM 662 C C . GLN A 1 90 ? 18.804 -8.658 -25.075 1.00 85.62 90 GLN A C 1
ATOM 664 O O . GLN A 1 90 ? 19.202 -9.246 -26.072 1.00 85.62 90 GLN A O 1
ATOM 669 N N . GLU A 1 91 ? 19.010 -7.356 -24.888 1.00 72.25 91 GLU A N 1
ATOM 670 C CA . GLU A 1 91 ? 19.655 -6.516 -25.900 1.00 72.25 91 GLU A CA 1
ATOM 671 C C . GLU A 1 91 ? 21.167 -6.793 -26.018 1.00 72.25 91 GLU A C 1
ATOM 673 O O . GLU A 1 91 ? 21.787 -6.386 -26.998 1.00 72.25 91 GLU A O 1
ATOM 678 N N . GLY A 1 92 ? 21.760 -7.514 -25.054 1.00 69.50 92 GLY A N 1
ATOM 679 C CA . GLY A 1 92 ? 23.193 -7.829 -25.014 1.00 69.50 92 GLY A CA 1
ATOM 680 C C . GLY A 1 92 ? 23.583 -9.273 -25.357 1.00 69.50 92 GLY A C 1
ATOM 681 O O . GLY A 1 92 ? 24.757 -9.519 -25.626 1.00 69.50 92 GLY A O 1
ATOM 682 N N . GLU A 1 93 ? 22.648 -10.230 -25.363 1.00 68.50 93 GLU A N 1
ATOM 683 C CA . GLU A 1 93 ? 22.939 -11.659 -25.566 1.00 68.50 93 GLU A CA 1
ATOM 684 C C . GLU A 1 93 ? 21.960 -12.322 -26.549 1.00 68.50 93 GLU A C 1
ATOM 686 O O . GLU A 1 93 ? 20.853 -11.842 -26.779 1.00 68.50 93 GLU A O 1
ATOM 691 N N . ALA A 1 94 ? 22.347 -13.466 -27.126 1.00 77.00 94 ALA A N 1
ATOM 692 C CA . ALA A 1 94 ? 21.537 -14.260 -28.060 1.00 77.00 94 ALA A CA 1
ATOM 693 C C . ALA A 1 94 ? 20.357 -15.004 -27.381 1.00 77.00 94 ALA A C 1
ATOM 695 O O . ALA A 1 94 ? 20.105 -16.177 -27.663 1.00 77.00 94 ALA A O 1
ATOM 696 N N . GLY A 1 95 ? 19.641 -14.337 -26.472 1.00 79.56 95 GLY A N 1
ATOM 697 C CA . GLY A 1 95 ? 18.459 -14.852 -25.783 1.00 79.56 95 GLY A CA 1
ATOM 698 C C . GLY A 1 95 ? 18.373 -14.474 -24.302 1.00 79.56 95 GLY A C 1
ATOM 699 O O . GLY A 1 95 ? 19.312 -13.975 -23.692 1.00 79.56 95 GLY A O 1
ATOM 700 N N . LEU A 1 96 ? 17.209 -14.741 -23.705 1.00 85.50 96 LEU A N 1
ATOM 701 C CA . LEU A 1 96 ? 16.968 -14.599 -22.267 1.00 85.50 96 LEU A CA 1
ATOM 702 C C . LEU A 1 96 ? 17.690 -15.706 -21.493 1.00 85.50 96 LEU A C 1
ATOM 704 O O . LEU A 1 96 ? 17.341 -16.882 -21.629 1.00 85.50 96 LEU A O 1
ATOM 708 N N . HIS A 1 97 ? 18.624 -15.344 -20.614 1.00 86.56 97 HIS A N 1
ATOM 709 C CA . HIS A 1 97 ? 19.187 -16.310 -19.675 1.00 86.56 97 HIS A CA 1
ATOM 710 C C . HIS A 1 97 ? 18.070 -16.883 -18.768 1.00 86.56 97 HIS A C 1
ATOM 712 O O . HIS A 1 97 ? 17.274 -16.107 -18.228 1.00 86.56 97 HIS A O 1
ATOM 718 N N . PRO A 1 98 ? 17.996 -18.208 -18.522 1.00 86.94 98 PRO A N 1
ATOM 719 C CA . PRO A 1 98 ? 16.906 -18.815 -17.748 1.00 86.94 98 PRO A CA 1
ATOM 720 C C . PRO A 1 98 ? 16.706 -18.218 -16.347 1.00 86.94 98 PRO A C 1
ATOM 722 O O . PRO A 1 98 ? 15.580 -18.127 -15.863 1.00 86.94 98 PRO A O 1
ATOM 725 N N . SER A 1 99 ? 17.781 -17.761 -15.695 1.00 90.38 99 SER A N 1
ATOM 726 C CA .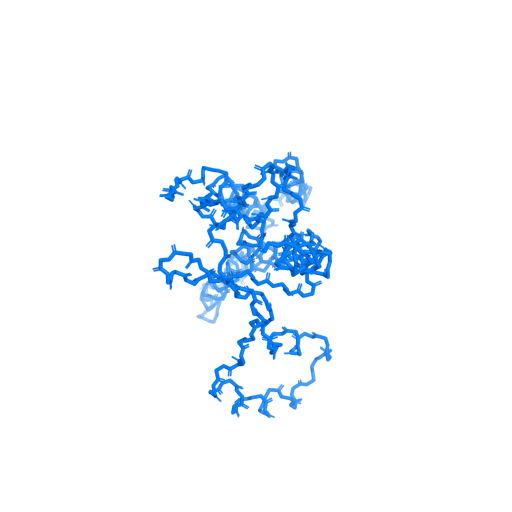 SER A 1 99 ? 17.682 -17.111 -14.379 1.00 90.38 99 SER A CA 1
ATOM 727 C C . SER A 1 99 ? 16.953 -15.762 -14.416 1.00 90.38 99 SER A C 1
ATOM 729 O O . SER A 1 99 ? 16.340 -15.392 -13.418 1.00 90.38 99 SER A O 1
ATOM 731 N N . ALA A 1 100 ? 16.948 -15.046 -15.546 1.00 90.50 100 ALA A N 1
ATOM 732 C CA . ALA A 1 100 ? 16.226 -13.782 -15.681 1.00 90.50 100 ALA A CA 1
ATOM 733 C C . ALA A 1 100 ? 14.701 -13.985 -15.623 1.00 90.50 100 ALA A C 1
ATOM 735 O O . ALA A 1 100 ? 13.978 -13.118 -15.135 1.00 90.50 100 ALA A O 1
ATOM 736 N N . VAL A 1 101 ? 14.206 -15.166 -16.014 1.00 91.81 101 VAL A N 1
ATOM 737 C CA . VAL A 1 101 ? 12.782 -15.530 -15.904 1.00 91.81 101 VAL A CA 1
ATOM 738 C C . VAL A 1 101 ? 12.315 -15.553 -14.440 1.00 91.81 101 VAL A C 1
ATOM 740 O O . VAL A 1 101 ? 11.153 -15.260 -14.160 1.00 91.81 101 VAL A O 1
ATOM 743 N N . LEU A 1 102 ? 13.215 -15.819 -13.482 1.00 94.50 102 LEU A N 1
ATOM 744 C CA . LEU A 1 102 ? 12.894 -15.807 -12.047 1.00 94.50 102 LEU A CA 1
ATOM 745 C C . LEU A 1 102 ? 12.567 -14.403 -11.514 1.00 94.50 102 LEU A C 1
ATOM 747 O O . LEU A 1 102 ? 11.920 -14.285 -10.469 1.00 94.50 102 LEU A O 1
ATOM 751 N N . LEU A 1 103 ? 12.951 -13.339 -12.228 1.00 95.75 103 LEU A N 1
ATOM 752 C CA . LEU A 1 103 ? 12.675 -11.968 -11.800 1.00 95.75 103 LEU A CA 1
ATOM 753 C C . LEU A 1 103 ? 11.184 -11.615 -11.908 1.00 95.75 103 LEU A C 1
ATOM 755 O O . LEU A 1 103 ? 10.697 -10.829 -11.100 1.00 95.75 103 LEU A O 1
ATOM 759 N N . TRP A 1 104 ? 10.415 -12.234 -12.813 1.00 95.81 104 TRP A N 1
ATOM 760 C CA . TRP A 1 104 ? 8.973 -11.971 -12.930 1.00 95.81 104 TRP A CA 1
ATOM 761 C C . TRP A 1 104 ? 8.148 -12.503 -11.747 1.00 95.81 104 TRP A C 1
ATOM 763 O O . TRP A 1 104 ? 7.363 -11.728 -11.194 1.00 95.81 104 TRP A O 1
ATOM 773 N N . PRO A 1 105 ? 8.325 -13.753 -11.270 1.00 96.44 105 PRO A N 1
ATOM 774 C CA . PRO A 1 105 ? 7.732 -14.188 -10.006 1.00 96.44 105 PRO A CA 1
ATOM 775 C C . PRO A 1 105 ? 8.128 -13.304 -8.817 1.00 96.44 105 PRO A C 1
ATOM 777 O O . PRO A 1 105 ? 7.287 -12.992 -7.973 1.00 96.44 105 PRO A O 1
ATOM 780 N N . MET A 1 106 ? 9.386 -12.850 -8.756 1.00 95.62 106 MET A N 1
ATOM 781 C CA . MET A 1 106 ? 9.835 -11.927 -7.707 1.00 95.62 106 MET A CA 1
ATOM 782 C C . MET A 1 106 ? 9.169 -10.547 -7.823 1.00 95.62 106 MET A C 1
ATOM 784 O O . MET A 1 106 ? 8.787 -9.964 -6.806 1.00 95.62 106 MET A O 1
ATOM 788 N N . ALA A 1 107 ? 8.969 -10.041 -9.043 1.00 96.50 107 ALA A N 1
ATOM 789 C CA . ALA A 1 107 ? 8.200 -8.827 -9.296 1.00 96.50 107 ALA A CA 1
ATOM 790 C C . ALA A 1 107 ? 6.746 -9.003 -8.833 1.00 96.50 107 ALA A C 1
ATOM 792 O O . ALA A 1 107 ? 6.226 -8.156 -8.112 1.00 96.50 107 ALA A O 1
ATOM 793 N N . ALA A 1 108 ? 6.110 -10.135 -9.150 1.00 96.88 108 ALA A N 1
ATOM 794 C CA . ALA A 1 108 ? 4.757 -10.447 -8.694 1.00 96.88 108 ALA A CA 1
ATOM 795 C C . ALA A 1 108 ? 4.657 -10.489 -7.158 1.00 96.88 108 ALA A C 1
ATOM 797 O O . ALA A 1 108 ? 3.716 -9.934 -6.590 1.00 96.88 108 ALA A O 1
ATOM 798 N N . ALA A 1 109 ? 5.651 -11.060 -6.468 1.00 94.69 109 ALA A N 1
ATOM 799 C CA . ALA A 1 109 ? 5.723 -11.025 -5.005 1.00 94.69 109 ALA A CA 1
ATOM 800 C C . ALA A 1 109 ? 5.834 -9.588 -4.457 1.00 94.69 109 ALA A C 1
ATOM 802 O O . ALA A 1 109 ? 5.249 -9.271 -3.418 1.00 94.69 109 ALA A O 1
ATOM 803 N N . GLY A 1 110 ? 6.504 -8.689 -5.185 1.00 95.06 110 GLY A N 1
ATOM 804 C CA . GLY A 1 110 ? 6.591 -7.262 -4.864 1.00 95.06 110 GLY A CA 1
ATOM 805 C C . GLY A 1 110 ? 5.237 -6.540 -4.812 1.00 95.06 110 GLY A C 1
ATOM 806 O O . GLY A 1 110 ? 5.114 -5.540 -4.103 1.00 95.06 110 GLY A O 1
ATOM 807 N N . LEU A 1 111 ? 4.187 -7.068 -5.459 1.00 96.50 111 LEU A N 1
ATOM 808 C CA . LEU A 1 111 ? 2.820 -6.525 -5.374 1.00 96.50 111 LEU A CA 1
ATOM 809 C C . LEU A 1 111 ? 2.212 -6.635 -3.965 1.00 96.50 111 LEU A C 1
ATOM 811 O O . LEU A 1 111 ? 1.233 -5.947 -3.661 1.00 96.50 111 LEU A O 1
ATOM 815 N N . ALA A 1 112 ? 2.804 -7.436 -3.073 1.00 95.50 112 ALA A N 1
ATOM 816 C CA . ALA A 1 112 ? 2.405 -7.481 -1.671 1.00 95.50 112 ALA A CA 1
ATOM 817 C C . ALA A 1 112 ? 2.562 -6.115 -0.980 1.00 95.50 112 ALA A C 1
ATOM 819 O O . ALA A 1 112 ? 1.723 -5.744 -0.159 1.00 95.50 112 ALA A O 1
ATOM 820 N N . PHE A 1 113 ? 3.584 -5.328 -1.330 1.00 94.38 113 PHE A N 1
ATOM 821 C CA . PHE A 1 113 ? 3.822 -4.024 -0.709 1.00 94.38 113 PHE A CA 1
ATOM 822 C C . PHE A 1 113 ? 2.742 -2.969 -1.021 1.00 94.38 113 PHE A C 1
ATOM 824 O O . PHE A 1 113 ? 2.182 -2.419 -0.068 1.00 94.38 113 PHE A O 1
ATOM 831 N N . PRO A 1 114 ? 2.354 -2.702 -2.287 1.00 94.94 114 PRO A N 1
ATOM 832 C CA . PRO A 1 114 ? 1.266 -1.776 -2.581 1.00 94.94 114 PRO A CA 1
ATOM 833 C C . PRO A 1 114 ? -0.084 -2.313 -2.099 1.00 94.94 114 PRO A C 1
ATOM 835 O O . PRO A 1 114 ? -0.977 -1.534 -1.771 1.00 94.94 114 PRO A O 1
ATOM 838 N N . PHE A 1 115 ? -0.245 -3.637 -1.989 1.00 94.19 115 PHE A N 1
ATOM 839 C CA . PHE A 1 115 ? -1.418 -4.226 -1.348 1.00 94.19 115 PHE A CA 1
ATOM 840 C C . PHE A 1 115 ? -1.482 -3.902 0.154 1.00 94.19 115 PHE A C 1
ATOM 842 O O . PHE A 1 115 ? -2.550 -3.549 0.661 1.00 94.19 115 PHE A O 1
ATOM 849 N N . ILE A 1 116 ? -0.352 -3.965 0.868 1.00 90.00 116 ILE A N 1
ATOM 850 C CA . ILE A 1 116 ? -0.253 -3.528 2.269 1.00 90.00 116 ILE A CA 1
ATOM 851 C C . ILE A 1 116 ? -0.592 -2.038 2.377 1.00 90.00 116 ILE A C 1
ATOM 853 O O . ILE A 1 116 ? -1.449 -1.675 3.186 1.00 90.00 116 ILE A O 1
ATOM 857 N N . GLY A 1 117 ? 0.005 -1.194 1.527 1.00 90.94 117 GLY A N 1
ATOM 858 C CA . GLY A 1 117 ? -0.269 0.243 1.500 1.00 90.94 117 GLY A CA 1
ATOM 859 C C . GLY A 1 117 ? -1.742 0.558 1.226 1.00 90.94 117 GLY A C 1
ATOM 860 O O . GLY A 1 117 ? -2.345 1.375 1.923 1.00 90.94 117 GLY A O 1
ATOM 861 N N . TRP A 1 118 ? -2.370 -0.154 0.288 1.00 93.06 118 TRP A N 1
ATOM 862 C CA . TRP A 1 118 ? -3.806 -0.065 0.015 1.00 93.06 118 TRP A CA 1
ATOM 863 C C . TRP A 1 118 ? -4.670 -0.496 1.202 1.00 93.06 118 TRP A C 1
ATOM 865 O O . TRP A 1 118 ? -5.643 0.185 1.543 1.00 93.06 118 TRP A O 1
ATOM 875 N N . SER A 1 119 ? -4.329 -1.616 1.844 1.00 89.00 119 SER A N 1
ATOM 876 C CA . SER A 1 119 ? -5.072 -2.119 3.001 1.00 89.00 119 SER A CA 1
ATOM 877 C C . SER A 1 119 ? -5.002 -1.130 4.166 1.00 89.00 119 SER A C 1
ATOM 879 O O . SER A 1 119 ? -6.023 -0.893 4.811 1.00 89.00 119 SER A O 1
ATOM 881 N N . ALA A 1 120 ? -3.831 -0.534 4.409 1.00 88.06 120 ALA A N 1
ATOM 882 C CA . ALA A 1 120 ? -3.633 0.483 5.437 1.00 88.06 120 ALA A CA 1
ATOM 883 C C . ALA A 1 120 ? -4.344 1.801 5.093 1.00 88.06 120 ALA A C 1
ATOM 885 O O . ALA A 1 120 ? -4.958 2.417 5.959 1.00 88.06 120 ALA A O 1
ATOM 886 N N . GLU A 1 121 ? -4.317 2.232 3.833 1.00 88.44 121 GLU A N 1
ATOM 887 C CA . GLU A 1 121 ? -5.023 3.440 3.398 1.00 88.44 121 GLU A CA 1
ATOM 888 C C . GLU A 1 121 ? -6.543 3.294 3.510 1.00 88.44 121 GLU A C 1
ATOM 890 O O . GLU A 1 121 ? -7.224 4.220 3.934 1.00 88.44 121 GLU A O 1
ATOM 895 N N . SER A 1 122 ? -7.073 2.115 3.188 1.00 88.69 122 SER A N 1
ATOM 896 C CA . SER A 1 122 ? -8.512 1.843 3.239 1.00 88.69 122 SER A CA 1
ATOM 897 C C . SER A 1 122 ? -9.066 1.759 4.665 1.00 88.69 122 SER A C 1
ATOM 899 O O . SER A 1 122 ? -10.288 1.719 4.843 1.00 88.69 122 SER A O 1
ATOM 901 N N . PHE A 1 123 ? -8.195 1.698 5.675 1.00 88.00 123 PHE A N 1
ATOM 902 C CA . PHE A 1 123 ? -8.606 1.709 7.068 1.00 88.00 123 PHE A CA 1
ATOM 903 C C . PHE A 1 123 ? -8.969 3.122 7.524 1.00 88.00 123 PHE A C 1
ATOM 905 O O . PHE A 1 123 ? -8.189 4.068 7.410 1.00 88.00 123 PHE A O 1
ATOM 912 N N . GLY A 1 124 ? -10.148 3.244 8.120 1.00 89.00 124 GLY A N 1
ATOM 913 C CA . GLY A 1 124 ? -10.562 4.466 8.789 1.00 89.00 124 GLY A CA 1
ATOM 914 C C . GLY A 1 124 ? -11.572 4.161 9.875 1.00 89.00 124 GLY A C 1
ATOM 915 O O . GLY A 1 124 ? -12.527 3.419 9.651 1.00 89.00 124 GLY A O 1
ATOM 916 N N . LEU A 1 125 ? -11.379 4.758 11.042 1.00 88.25 125 LEU A N 1
ATOM 917 C CA . LEU A 1 125 ? -12.313 4.665 12.153 1.00 88.25 125 LEU A CA 1
ATOM 918 C C . LEU A 1 125 ? -12.795 6.070 12.501 1.00 88.25 125 LEU A C 1
ATOM 920 O O . LEU A 1 125 ? -11.997 6.974 12.735 1.00 88.25 125 LEU A O 1
ATOM 924 N N . SER A 1 126 ? -14.109 6.263 12.489 1.00 89.06 126 SER A N 1
ATOM 925 C CA . SER A 1 126 ? -14.745 7.541 12.816 1.00 89.06 126 SER A CA 1
ATOM 926 C C . SER A 1 126 ? -15.756 7.345 13.935 1.00 89.06 126 SER A C 1
ATOM 928 O O . SER A 1 126 ? -16.517 6.375 13.928 1.00 89.06 126 SER A O 1
ATOM 930 N N . LEU A 1 127 ? -15.747 8.269 14.891 1.00 86.62 127 LEU A N 1
ATOM 931 C CA . LEU A 1 127 ? -16.674 8.316 16.017 1.00 86.62 127 LEU A CA 1
ATOM 932 C C . LEU A 1 127 ? -17.560 9.549 15.812 1.00 86.62 127 LEU A C 1
ATOM 934 O O . LEU A 1 127 ? -17.047 10.663 15.816 1.00 86.62 127 LEU A O 1
ATOM 938 N N . SER A 1 128 ? -18.861 9.364 15.603 1.00 84.88 128 SER A N 1
ATOM 939 C CA . SER A 1 128 ? -19.816 10.462 15.378 1.00 84.88 128 SER A CA 1
ATOM 940 C C . SER A 1 128 ? -21.131 10.119 16.065 1.00 84.88 128 SER A C 1
ATOM 942 O O . SER A 1 128 ? -21.600 8.999 15.915 1.00 84.88 128 SER A O 1
ATOM 944 N N . ASP A 1 129 ? -21.665 11.040 16.873 1.00 82.50 129 ASP A N 1
ATOM 945 C CA . ASP A 1 129 ? -23.015 11.023 17.467 1.00 82.50 129 ASP A CA 1
ATOM 946 C C . ASP A 1 129 ? -23.508 9.659 17.973 1.00 82.50 129 ASP A C 1
ATOM 948 O O . ASP A 1 129 ? -24.583 9.174 17.633 1.00 82.50 129 ASP A O 1
ATOM 952 N N . GLY A 1 130 ? -22.686 8.995 18.790 1.00 83.94 130 GLY A N 1
ATOM 953 C CA . GLY A 1 130 ? -23.042 7.697 19.369 1.00 83.94 130 GLY A CA 1
ATOM 954 C C . GLY A 1 130 ? -22.989 6.528 18.382 1.00 83.94 130 GLY A C 1
ATOM 955 O O . GLY A 1 130 ? -23.371 5.420 18.740 1.00 83.94 130 GLY A O 1
ATOM 956 N N . GLN A 1 131 ? -22.467 6.726 17.176 1.00 88.19 131 GLN A N 1
ATOM 957 C CA . GLN A 1 131 ? -22.159 5.691 16.196 1.00 88.19 131 GLN A CA 1
ATOM 958 C C . GLN A 1 131 ? -20.648 5.536 16.003 1.00 88.19 131 GLN A C 1
ATOM 960 O O . GLN A 1 131 ? -19.849 6.462 16.185 1.00 88.19 131 GLN A O 1
ATOM 965 N N . ILE A 1 132 ? -20.253 4.322 15.635 1.00 87.25 132 ILE A N 1
ATOM 966 C CA . ILE A 1 132 ? -18.907 3.995 15.184 1.00 87.25 132 ILE A CA 1
ATOM 967 C C . ILE A 1 132 ? -18.993 3.574 13.726 1.00 87.25 132 ILE A C 1
ATOM 969 O O . ILE A 1 132 ? -19.738 2.661 13.369 1.00 87.25 132 ILE A O 1
ATOM 973 N N . THR A 1 133 ? -18.202 4.236 12.884 1.00 89.94 133 THR A N 1
ATOM 974 C CA . THR A 1 133 ? -18.003 3.831 11.494 1.00 89.94 133 THR A CA 1
ATOM 975 C C . THR A 1 133 ? -16.605 3.259 11.343 1.00 89.94 133 THR A C 1
ATOM 977 O O . THR A 1 133 ? -15.619 3.986 11.470 1.00 89.94 133 THR A O 1
ATOM 980 N N . LEU A 1 134 ? -16.525 1.963 11.048 1.00 88.56 134 LEU A N 1
ATOM 981 C CA . LEU A 1 134 ? -15.288 1.289 10.677 1.00 88.56 134 LEU A CA 1
ATOM 982 C C . LEU A 1 134 ? -15.268 1.064 9.168 1.00 88.56 134 LEU A C 1
ATOM 984 O O . LEU A 1 134 ? -16.173 0.460 8.596 1.00 88.56 134 LEU A O 1
ATOM 988 N N . ARG A 1 135 ? -14.197 1.502 8.526 1.00 87.56 135 ARG A N 1
ATOM 989 C CA . ARG A 1 135 ? -13.895 1.238 7.124 1.00 87.56 135 ARG A CA 1
ATOM 990 C C . ARG A 1 135 ? -12.666 0.357 7.054 1.00 87.56 135 ARG A C 1
ATOM 992 O O . ARG A 1 135 ? -11.678 0.631 7.732 1.00 87.56 135 ARG A O 1
ATOM 999 N N . HIS A 1 136 ? -12.738 -0.699 6.256 1.00 85.62 136 HIS A N 1
ATOM 1000 C CA . HIS A 1 136 ? -11.622 -1.603 6.050 1.00 85.62 136 HIS A CA 1
ATOM 1001 C C . HIS A 1 136 ? -11.703 -2.228 4.654 1.00 85.62 136 HIS A C 1
ATOM 1003 O O . HIS A 1 136 ? -12.652 -2.944 4.327 1.00 85.62 136 HIS A O 1
ATOM 1009 N N . ARG A 1 137 ? -10.680 -1.979 3.827 1.00 86.81 137 ARG A N 1
ATOM 1010 C CA . ARG A 1 137 ? -10.583 -2.470 2.440 1.00 86.81 137 ARG A CA 1
ATOM 1011 C C . ARG A 1 137 ? -11.814 -2.089 1.602 1.00 86.81 137 ARG A C 1
ATOM 1013 O O . ARG A 1 137 ? -12.013 -0.919 1.295 1.00 86.81 137 ARG A O 1
ATOM 1020 N N . LEU A 1 138 ? -12.632 -3.075 1.231 1.00 86.19 138 LEU A N 1
ATOM 1021 C CA . LEU A 1 138 ? -13.797 -2.919 0.351 1.00 86.19 138 LEU A CA 1
ATOM 1022 C C . LEU A 1 138 ? -15.121 -2.805 1.113 1.00 86.19 138 LEU A C 1
ATOM 1024 O O . LEU A 1 138 ? -16.185 -2.804 0.498 1.00 86.19 138 LEU A O 1
ATOM 1028 N N . TRP A 1 139 ? -15.075 -2.766 2.442 1.00 83.19 139 TRP A N 1
ATOM 1029 C CA . TRP A 1 139 ? -16.262 -2.830 3.281 1.00 83.19 139 TRP A CA 1
ATOM 1030 C C . TRP A 1 139 ? -16.250 -1.695 4.294 1.00 83.19 139 TRP A C 1
ATOM 1032 O O . TRP A 1 139 ? -15.221 -1.369 4.893 1.00 83.19 139 TRP A O 1
ATOM 1042 N N . HIS A 1 140 ? -17.425 -1.124 4.525 1.00 86.38 140 HIS A N 1
ATOM 1043 C CA . HIS A 1 140 ? -17.672 -0.282 5.684 1.00 86.38 140 HIS A CA 1
ATOM 1044 C C . HIS A 1 140 ? -18.747 -0.900 6.562 1.00 86.38 140 HIS A C 1
ATOM 1046 O O . HIS A 1 140 ? -19.667 -1.566 6.092 1.00 86.38 140 HIS A O 1
ATOM 1052 N N . ARG A 1 141 ? -18.603 -0.683 7.862 1.00 86.62 141 ARG A N 1
ATOM 1053 C CA . ARG A 1 141 ? -19.547 -1.096 8.889 1.00 86.62 141 ARG A CA 1
ATOM 1054 C C . ARG A 1 141 ? -19.890 0.092 9.758 1.00 86.62 141 ARG A C 1
ATOM 1056 O O . ARG A 1 141 ? -19.014 0.875 10.129 1.00 86.62 141 ARG A O 1
ATOM 1063 N N . ARG A 1 142 ? -21.170 0.186 10.092 1.00 89.50 142 ARG A N 1
ATOM 1064 C CA . ARG A 1 142 ? -21.703 1.151 11.047 1.00 89.50 142 ARG A CA 1
ATOM 1065 C C . ARG A 1 142 ? -22.452 0.403 12.134 1.00 89.50 142 ARG A C 1
ATOM 1067 O O . ARG A 1 142 ? -23.243 -0.491 11.830 1.00 89.50 142 ARG A O 1
ATOM 1074 N N . PHE A 1 143 ? -22.181 0.764 13.378 1.00 88.56 143 PHE A N 1
ATOM 1075 C CA . PHE A 1 143 ? -22.849 0.207 14.548 1.00 88.56 143 PHE A CA 1
ATOM 1076 C C . PHE A 1 143 ? -22.963 1.272 15.637 1.00 88.56 143 PHE A C 1
ATOM 1078 O O . PHE A 1 143 ? -22.157 2.208 15.695 1.00 88.56 143 PHE A O 1
ATOM 1085 N N . ALA A 1 144 ? -23.991 1.164 16.476 1.00 89.06 144 ALA A N 1
ATOM 1086 C CA . ALA A 1 144 ? -24.180 2.101 17.573 1.00 89.06 144 ALA A CA 1
ATOM 1087 C C . ALA A 1 144 ? -23.180 1.804 18.700 1.00 89.06 144 ALA A C 1
ATOM 1089 O O . ALA A 1 144 ? -22.878 0.654 19.001 1.00 89.06 144 ALA A O 1
ATOM 1090 N N . GLN A 1 145 ? -22.691 2.837 19.378 1.00 84.94 145 GLN A N 1
ATOM 1091 C CA . GLN A 1 145 ? -21.822 2.690 20.550 1.00 84.94 145 GLN A CA 1
ATOM 1092 C C . GLN A 1 145 ? -22.527 1.929 21.677 1.00 84.94 145 GLN A C 1
ATOM 1094 O O . GLN A 1 145 ? -21.883 1.162 22.383 1.00 84.94 145 GLN A O 1
ATOM 1099 N N . ALA A 1 146 ? -23.849 2.083 21.804 1.00 86.81 146 ALA A N 1
ATOM 1100 C CA . ALA A 1 146 ? -24.668 1.349 22.770 1.00 86.81 146 ALA A CA 1
ATOM 1101 C C . ALA A 1 146 ? -24.706 -0.174 22.521 1.00 86.81 146 ALA A C 1
ATOM 1103 O O . ALA A 1 146 ? -25.084 -0.938 23.411 1.00 86.81 146 ALA A O 1
ATOM 1104 N N . GLU A 1 147 ? -24.312 -0.630 21.328 1.00 88.94 147 GLU A N 1
ATOM 1105 C CA . GLU A 1 147 ? -24.162 -2.055 21.035 1.00 88.94 147 GLU A CA 1
ATOM 1106 C C . GLU A 1 147 ? -22.864 -2.625 21.616 1.00 88.94 147 GLU A C 1
ATOM 1108 O O . GLU A 1 147 ? -22.718 -3.837 21.661 1.00 88.94 147 GLU A O 1
ATOM 1113 N N . ILE A 1 148 ? -21.920 -1.808 22.089 1.00 88.38 148 ILE A N 1
ATOM 1114 C CA . ILE A 1 148 ? -20.652 -2.302 22.631 1.00 88.38 148 ILE A CA 1
ATOM 1115 C C . ILE A 1 148 ? -20.868 -2.853 24.041 1.00 88.38 148 ILE A C 1
ATOM 1117 O O . ILE A 1 148 ? -21.177 -2.112 24.972 1.00 88.38 148 ILE A O 1
ATOM 1121 N N . VAL A 1 149 ? -20.655 -4.156 24.200 1.00 89.81 149 VAL A N 1
ATOM 1122 C CA . VAL A 1 149 ? -20.759 -4.866 25.482 1.00 89.81 149 VAL A CA 1
ATOM 1123 C C . VAL A 1 149 ? -19.433 -4.811 26.228 1.00 89.81 149 VAL A C 1
ATOM 1125 O O . VAL A 1 149 ? -19.388 -4.461 27.404 1.00 89.81 149 VAL A O 1
ATOM 1128 N N . SER A 1 150 ? -18.330 -5.131 25.552 1.00 88.31 150 SER A N 1
ATOM 1129 C CA . SER A 1 150 ? -17.007 -5.175 26.175 1.00 88.31 150 SER A CA 1
ATOM 1130 C C . SER A 1 150 ? -15.922 -4.680 25.222 1.00 88.31 150 SER A C 1
ATOM 1132 O O . SER A 1 150 ? -15.998 -4.861 24.004 1.00 88.31 150 SER A O 1
ATOM 1134 N N . VAL A 1 151 ? -14.895 -4.034 25.780 1.00 87.50 151 VAL A N 1
ATOM 1135 C CA . VAL A 1 151 ? -13.681 -3.661 25.049 1.00 87.50 151 VAL A CA 1
ATOM 1136 C C . VAL A 1 151 ? -12.484 -4.256 25.775 1.00 87.50 151 VAL A C 1
ATOM 1138 O O . VAL A 1 151 ? -12.154 -3.857 26.890 1.00 87.50 151 VAL A O 1
ATOM 1141 N N . SER A 1 152 ? -11.809 -5.205 25.133 1.00 87.44 152 SER A N 1
ATOM 1142 C CA . SER A 1 152 ? -10.636 -5.884 25.688 1.00 87.44 152 SER A CA 1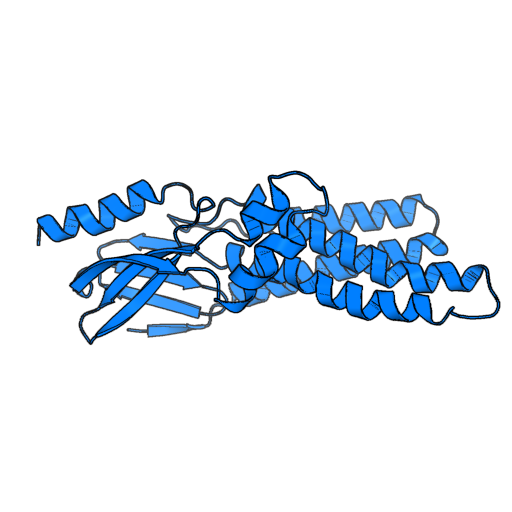
ATOM 1143 C C . SER A 1 152 ? -9.394 -5.651 24.824 1.00 87.44 152 SER A C 1
ATOM 1145 O O . SER A 1 152 ? -9.503 -5.465 23.609 1.00 87.44 152 SER A O 1
ATOM 1147 N N . PRO A 1 153 ? -8.185 -5.646 25.411 1.00 85.38 153 PRO A N 1
ATOM 1148 C CA . PRO A 1 153 ? -6.957 -5.663 24.630 1.00 85.38 153 PRO A CA 1
ATOM 1149 C C . PRO A 1 153 ? -6.912 -6.909 23.744 1.00 85.38 153 PRO A C 1
ATOM 1151 O O . PRO A 1 153 ? -7.147 -8.025 24.205 1.00 85.38 153 PRO A O 1
ATOM 1154 N N . TRP A 1 154 ? -6.573 -6.721 22.475 1.00 86.56 154 TRP A N 1
ATOM 1155 C CA . TRP A 1 154 ? -6.310 -7.814 21.552 1.00 86.56 154 TRP A CA 1
ATOM 1156 C C . TRP A 1 154 ? -4.816 -7.913 21.279 1.00 86.56 154 TRP A C 1
ATOM 1158 O O . TRP A 1 154 ? -4.143 -6.902 21.063 1.00 86.56 154 TRP A O 1
ATOM 1168 N N . ARG A 1 155 ? -4.300 -9.140 21.282 1.00 82.75 155 ARG A N 1
ATOM 1169 C CA . ARG A 1 155 ? -2.952 -9.458 20.825 1.00 82.75 155 ARG A CA 1
ATOM 1170 C C . ARG A 1 155 ? -3.019 -10.685 19.931 1.00 82.75 155 ARG A C 1
ATOM 1172 O O . ARG A 1 155 ? -3.683 -11.658 20.285 1.00 82.75 155 ARG A O 1
ATOM 1179 N N . SER A 1 156 ? -2.343 -10.625 18.791 1.00 80.44 156 SER A N 1
ATOM 1180 C CA . SER A 1 156 ? -2.050 -11.801 17.981 1.00 80.44 156 SER A CA 1
ATOM 1181 C C . SER A 1 156 ? -0.557 -12.036 18.003 1.00 80.44 156 SER A C 1
ATOM 1183 O O . SER A 1 156 ? 0.219 -11.245 17.461 1.00 80.44 156 SER A O 1
ATOM 1185 N N . ASP A 1 157 ? -0.172 -13.146 18.615 1.00 76.38 157 ASP A N 1
ATOM 1186 C CA . ASP A 1 157 ? 1.196 -13.624 18.551 1.00 76.38 157 ASP A CA 1
ATOM 1187 C C . ASP A 1 157 ? 1.512 -14.149 17.151 1.00 76.38 157 ASP A C 1
ATOM 1189 O O . ASP A 1 157 ? 0.625 -14.511 16.369 1.00 76.38 157 ASP A O 1
ATOM 1193 N N . LEU A 1 158 ? 2.805 -14.221 16.851 1.00 70.56 158 LEU A N 1
ATOM 1194 C CA . LEU A 1 158 ? 3.291 -14.887 15.654 1.00 70.56 158 LEU A CA 1
ATOM 1195 C C . LEU A 1 158 ? 2.848 -16.359 15.621 1.00 70.56 158 LEU A C 1
ATOM 1197 O O . LEU A 1 158 ? 2.917 -17.054 16.656 1.00 70.56 158 LEU A O 1
ATOM 1201 N N . PRO A 1 159 ? 2.487 -16.873 14.429 1.00 76.00 159 PRO A N 1
ATOM 1202 C CA . PRO A 1 159 ? 2.316 -18.301 14.212 1.00 76.00 159 PRO A CA 1
ATOM 1203 C C . PRO A 1 159 ? 3.513 -19.089 14.758 1.00 76.00 159 PRO A C 1
ATOM 1205 O O . PRO A 1 159 ? 4.663 -18.664 14.631 1.00 76.00 159 PRO A O 1
ATOM 1208 N N . ARG A 1 160 ? 3.253 -20.248 15.379 1.00 78.62 160 ARG A N 1
ATOM 1209 C CA . ARG A 1 160 ? 4.298 -21.065 16.032 1.00 78.62 160 ARG A CA 1
ATOM 1210 C C . ARG A 1 160 ? 5.449 -21.417 15.082 1.00 78.62 160 ARG A C 1
ATOM 1212 O O . ARG A 1 160 ? 6.598 -21.402 15.504 1.00 78.62 160 ARG A O 1
ATOM 1219 N N . TRP A 1 161 ? 5.148 -21.656 13.806 1.00 78.44 161 TRP A N 1
ATOM 1220 C CA . TRP A 1 161 ? 6.151 -21.966 12.787 1.00 78.44 161 TRP A CA 1
ATOM 1221 C C . TRP A 1 161 ? 7.106 -20.789 12.516 1.00 78.44 161 TRP A C 1
ATOM 1223 O O . TRP A 1 161 ? 8.306 -21.001 12.397 1.00 78.44 161 TRP A O 1
ATOM 1233 N N . MET A 1 162 ? 6.623 -19.539 12.518 1.00 71.12 162 MET A N 1
ATOM 1234 C CA . MET A 1 162 ? 7.494 -18.363 12.365 1.00 71.12 162 MET A CA 1
ATOM 1235 C C . MET A 1 162 ? 8.403 -18.172 13.578 1.00 71.12 162 MET A C 1
ATOM 1237 O O . MET A 1 162 ? 9.562 -17.800 13.423 1.00 71.12 162 MET A O 1
ATOM 1241 N N . ARG A 1 163 ? 7.903 -18.465 14.787 1.00 72.88 163 ARG A N 1
ATOM 1242 C CA . ARG A 1 163 ? 8.729 -18.442 16.006 1.00 72.88 163 ARG A CA 1
ATOM 1243 C C . ARG A 1 163 ? 9.865 -19.461 15.954 1.00 72.88 163 ARG A C 1
ATOM 1245 O O . ARG A 1 163 ? 10.946 -19.161 16.441 1.00 72.88 163 ARG A O 1
ATOM 1252 N N . ALA A 1 164 ? 9.633 -20.621 15.342 1.00 78.12 164 ALA A N 1
ATOM 1253 C CA . ALA A 1 164 ? 10.666 -21.635 15.146 1.00 78.12 164 ALA A CA 1
ATOM 1254 C C . ALA A 1 164 ? 11.730 -21.216 14.112 1.00 78.12 164 ALA A C 1
ATOM 1256 O O . ALA A 1 164 ? 12.884 -21.606 14.241 1.00 78.12 164 ALA A O 1
ATOM 1257 N N . LEU A 1 165 ? 11.365 -20.397 13.118 1.00 70.88 165 LEU A N 1
ATOM 1258 C CA . LEU A 1 165 ? 12.291 -19.889 12.096 1.00 70.88 165 LEU A CA 1
ATOM 1259 C C . LEU A 1 165 ? 13.056 -18.629 12.527 1.00 70.88 165 LEU A C 1
ATOM 1261 O O . LEU A 1 165 ? 14.106 -18.334 11.964 1.00 70.88 165 LEU A O 1
ATOM 1265 N N . ALA A 1 166 ? 12.564 -17.889 13.524 1.00 66.88 166 ALA A N 1
ATOM 1266 C CA . ALA A 1 166 ? 13.189 -16.652 13.996 1.00 66.88 166 ALA A CA 1
ATOM 1267 C C . ALA A 1 166 ? 14.694 -16.782 14.343 1.00 66.88 166 ALA A C 1
ATOM 1269 O O . ALA A 1 166 ? 15.450 -15.901 13.933 1.00 66.88 166 ALA A O 1
ATOM 1270 N N . PRO A 1 167 ? 15.178 -17.859 15.001 1.00 70.19 167 PRO A N 1
ATOM 1271 C CA . PRO A 1 167 ? 16.606 -18.038 15.276 1.00 70.19 167 PRO A CA 1
ATOM 1272 C C . PRO A 1 167 ? 17.450 -18.263 14.016 1.00 70.19 167 PRO A C 1
ATOM 1274 O O . PRO A 1 167 ? 18.625 -17.923 14.013 1.00 70.19 167 PRO A O 1
ATOM 1277 N N . LEU A 1 168 ? 16.864 -18.818 12.949 1.00 67.31 168 LEU A N 1
ATOM 1278 C CA . LEU A 1 168 ? 17.548 -19.082 11.676 1.00 67.31 168 LEU A CA 1
ATOM 1279 C C . LEU A 1 168 ? 17.659 -17.828 10.801 1.00 67.31 168 LEU A C 1
ATOM 1281 O O . LEU A 1 168 ? 18.532 -17.751 9.945 1.00 67.31 168 LEU A O 1
ATOM 1285 N N . LEU A 1 169 ? 16.785 -16.844 11.023 1.00 59.84 169 LEU A N 1
ATOM 1286 C CA . LEU A 1 169 ? 16.787 -15.556 10.323 1.00 59.84 169 LEU A CA 1
ATOM 1287 C C . LEU A 1 169 ? 17.646 -14.496 11.034 1.00 59.84 169 LEU A C 1
ATOM 1289 O O . LEU A 1 169 ? 17.961 -13.469 10.443 1.00 59.84 169 LEU A O 1
ATOM 1293 N N . ALA A 1 170 ? 18.028 -14.744 12.289 1.00 57.28 170 ALA A N 1
ATOM 1294 C CA . ALA A 1 170 ? 18.856 -13.865 13.113 1.00 57.28 170 ALA A CA 1
ATOM 1295 C C . ALA A 1 170 ? 20.359 -13.764 12.739 1.00 57.28 170 ALA A C 1
ATOM 1297 O O . ALA A 1 170 ? 20.926 -12.705 13.003 1.00 57.28 170 ALA A O 1
ATOM 1298 N N . PRO A 1 171 ? 21.038 -14.782 12.157 1.00 55.75 171 PRO A N 1
ATOM 1299 C CA . PRO A 1 171 ? 22.467 -14.697 11.843 1.00 55.75 171 PRO A CA 1
ATOM 1300 C C . PRO A 1 171 ? 22.769 -14.007 10.506 1.00 55.75 171 PRO A C 1
ATOM 1302 O O . PRO A 1 171 ? 23.921 -13.667 10.246 1.00 55.75 171 PRO A O 1
ATOM 1305 N N . ALA A 1 172 ? 21.768 -13.776 9.652 1.00 49.62 172 ALA A N 1
ATOM 1306 C CA . ALA A 1 172 ? 21.933 -12.907 8.495 1.00 49.62 172 ALA A CA 1
ATOM 1307 C C . ALA A 1 172 ? 21.842 -11.461 8.994 1.00 49.62 172 ALA A C 1
ATOM 1309 O O . ALA A 1 172 ? 20.768 -11.018 9.383 1.00 49.62 172 ALA A O 1
ATOM 1310 N N . SER A 1 173 ? 22.955 -10.732 9.033 1.00 57.03 173 SER A N 1
ATOM 1311 C CA . SER A 1 173 ? 22.974 -9.303 9.361 1.00 57.03 173 SER A CA 1
ATOM 1312 C C . SER A 1 173 ? 22.250 -8.484 8.278 1.00 57.03 173 SER A C 1
ATOM 1314 O O . SER A 1 173 ? 22.785 -8.325 7.181 1.00 57.03 173 SER A O 1
ATOM 1316 N N . PRO A 1 174 ? 21.057 -7.926 8.556 1.00 43.31 174 PRO A N 1
ATOM 1317 C CA . PRO A 1 174 ? 20.808 -6.534 8.186 1.00 43.31 174 PRO A CA 1
ATOM 1318 C C . PRO A 1 174 ? 20.043 -5.794 9.296 1.00 43.31 174 PRO A C 1
ATOM 1320 O O . PRO A 1 174 ? 19.315 -6.398 10.078 1.00 43.31 174 PRO A O 1
ATOM 1323 N N . GLY A 1 175 ? 20.209 -4.469 9.352 1.00 42.28 175 GLY A N 1
ATOM 1324 C CA . GLY A 1 175 ? 19.595 -3.530 10.301 1.00 42.28 175 GLY A CA 1
ATOM 1325 C C . GLY A 1 175 ? 18.419 -4.066 11.129 1.00 42.28 175 GLY A C 1
ATOM 1326 O O . GLY A 1 175 ? 17.315 -4.276 10.623 1.00 42.28 175 GLY A O 1
ATOM 1327 N N . THR A 1 176 ? 18.660 -4.190 12.431 1.00 45.84 176 THR A N 1
ATOM 1328 C CA . THR A 1 176 ? 17.767 -4.594 13.533 1.00 45.84 176 THR A CA 1
ATOM 1329 C C . THR A 1 176 ? 16.379 -3.932 13.564 1.00 45.84 176 THR A C 1
ATOM 1331 O O . THR A 1 176 ? 15.534 -4.333 14.357 1.00 45.84 176 THR A O 1
ATOM 1334 N N . ALA A 1 177 ? 16.084 -2.973 12.686 1.00 45.62 177 ALA A N 1
ATOM 1335 C CA . ALA A 1 177 ? 14.760 -2.389 12.499 1.00 45.62 177 ALA A CA 1
ATOM 1336 C C . ALA A 1 177 ? 13.841 -3.208 11.562 1.00 45.62 177 ALA A C 1
ATOM 1338 O O . ALA A 1 177 ? 12.634 -3.228 11.774 1.00 45.62 177 ALA A O 1
ATOM 1339 N N . GLY A 1 178 ? 14.361 -3.909 10.547 1.00 40.12 178 GLY A N 1
ATOM 1340 C CA . GLY A 1 178 ? 13.525 -4.535 9.504 1.00 40.12 178 GLY A CA 1
ATOM 1341 C C . GLY A 1 178 ? 12.900 -5.877 9.905 1.00 40.12 178 GLY A C 1
ATOM 1342 O O . GLY A 1 178 ? 11.685 -6.061 9.820 1.00 40.12 178 GLY A O 1
ATOM 1343 N N . ALA A 1 179 ? 13.718 -6.813 10.396 1.00 41.88 179 ALA A N 1
ATOM 1344 C CA . ALA A 1 179 ? 13.271 -8.161 10.770 1.00 41.88 179 ALA A CA 1
ATOM 1345 C C . ALA A 1 179 ? 12.424 -8.175 12.061 1.00 41.88 179 ALA A C 1
ATOM 1347 O O . ALA A 1 179 ? 11.454 -8.925 12.168 1.00 41.88 179 ALA A O 1
ATOM 1348 N N . LEU A 1 180 ? 12.727 -7.283 13.012 1.00 45.53 180 LEU A N 1
ATOM 1349 C CA . LEU A 1 180 ? 11.943 -7.096 14.241 1.00 45.53 180 LEU A CA 1
ATOM 1350 C C . LEU A 1 180 ? 10.589 -6.412 13.991 1.00 45.53 180 LEU A C 1
ATOM 1352 O O . LEU A 1 180 ? 9.639 -6.674 14.728 1.00 45.53 180 LEU A O 1
ATOM 1356 N N . MET A 1 181 ? 10.457 -5.586 12.944 1.00 48.31 181 MET A N 1
ATOM 1357 C CA . MET A 1 181 ? 9.163 -4.997 12.572 1.00 48.31 181 MET A CA 1
ATOM 1358 C C . MET A 1 181 ? 8.222 -6.002 11.895 1.00 48.31 181 MET A C 1
ATOM 1360 O O . MET A 1 181 ? 7.016 -5.933 12.123 1.00 48.31 181 MET A O 1
ATOM 1364 N N . LEU A 1 182 ? 8.745 -6.971 11.134 1.00 47.75 182 LEU A N 1
ATOM 1365 C CA . LEU A 1 182 ? 7.941 -8.041 10.521 1.00 47.75 182 LEU A CA 1
ATOM 1366 C C . LEU A 1 182 ? 7.445 -9.080 11.543 1.00 47.75 182 LEU A C 1
ATOM 1368 O O . LEU A 1 182 ? 6.415 -9.718 11.336 1.00 47.75 182 LEU A O 1
ATOM 1372 N N . ALA A 1 183 ? 8.163 -9.227 12.658 1.00 53.59 183 ALA A N 1
ATOM 1373 C CA . ALA A 1 183 ? 7.911 -10.211 13.706 1.00 53.59 183 ALA A CA 1
ATOM 1374 C C . ALA A 1 183 ? 7.218 -9.628 14.956 1.00 53.59 183 ALA A C 1
ATOM 1376 O O . ALA A 1 183 ? 7.222 -10.242 16.026 1.00 53.59 183 ALA A O 1
ATOM 1377 N N . ARG A 1 184 ? 6.633 -8.428 14.879 1.00 60.56 184 ARG A N 1
ATOM 1378 C CA . ARG A 1 184 ? 5.977 -7.845 16.052 1.00 60.56 184 ARG A CA 1
ATOM 1379 C C . ARG A 1 184 ? 4.618 -8.500 16.289 1.00 60.56 184 ARG A C 1
ATOM 1381 O O . ARG A 1 184 ? 3.803 -8.614 15.376 1.00 60.56 184 ARG A O 1
ATOM 1388 N N . ALA A 1 185 ? 4.353 -8.888 17.538 1.00 64.25 185 ALA A N 1
ATOM 1389 C CA . ALA A 1 185 ? 3.011 -9.273 17.959 1.00 64.25 185 ALA A CA 1
ATOM 1390 C C . ALA A 1 185 ? 2.038 -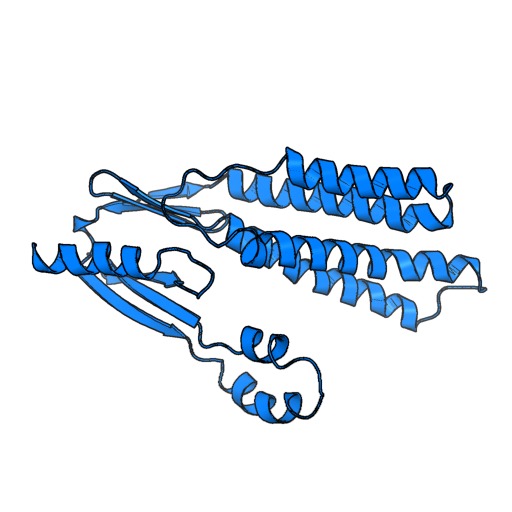8.132 17.629 1.00 64.25 185 ALA A C 1
ATOM 1392 O O . ALA A 1 185 ? 2.231 -7.000 18.086 1.00 64.25 185 ALA A O 1
ATOM 1393 N N . ARG A 1 186 ? 1.004 -8.427 16.835 1.00 74.56 186 ARG A N 1
ATOM 1394 C CA . ARG A 1 186 ? -0.004 -7.430 16.471 1.00 74.56 186 ARG A CA 1
ATOM 1395 C C . ARG A 1 186 ? -0.825 -7.101 17.701 1.00 74.56 186 ARG A C 1
ATOM 1397 O O . ARG A 1 186 ? -1.233 -8.000 18.434 1.00 74.56 186 ARG A O 1
ATOM 1404 N N . GLN A 1 187 ? -1.066 -5.819 17.931 1.00 80.44 187 GLN A N 1
ATOM 1405 C CA . GLN A 1 187 ? -1.848 -5.345 19.069 1.00 80.44 187 GLN A CA 1
ATOM 1406 C C . GLN A 1 187 ? -3.082 -4.595 18.585 1.00 80.44 187 GLN A C 1
ATOM 1408 O O . GLN A 1 187 ? -3.095 -4.020 17.499 1.00 80.44 187 GLN A O 1
ATOM 1413 N N . GLY A 1 188 ? -4.134 -4.607 19.392 1.00 84.62 188 GLY A N 1
ATOM 1414 C CA . GLY A 1 188 ? -5.402 -3.996 19.037 1.00 84.62 188 GLY A CA 1
ATOM 1415 C C . GLY A 1 188 ? -6.377 -3.902 20.193 1.00 84.62 188 GLY A C 1
ATOM 1416 O O . GLY A 1 188 ? -6.049 -4.148 21.356 1.00 84.62 188 GLY A O 1
ATOM 1417 N N . LEU A 1 189 ? -7.609 -3.577 19.834 1.00 85.69 189 LEU A N 1
ATOM 1418 C CA . LEU A 1 189 ? -8.776 -3.639 20.693 1.00 85.69 189 LEU A CA 1
ATOM 1419 C C . LEU A 1 189 ? -9.757 -4.637 20.092 1.00 85.69 189 LEU A C 1
ATOM 1421 O O . LEU A 1 189 ? -10.110 -4.548 18.917 1.00 85.69 189 LEU A O 1
ATOM 1425 N N . ARG A 1 190 ? -10.198 -5.589 20.906 1.00 88.75 190 ARG A N 1
ATOM 1426 C CA . ARG A 1 190 ? -11.340 -6.439 20.602 1.00 88.75 190 ARG A CA 1
ATOM 1427 C C . ARG A 1 190 ? -12.574 -5.774 21.194 1.00 88.75 190 ARG A C 1
ATOM 1429 O O . ARG A 1 190 ? -12.651 -5.580 22.404 1.00 88.75 190 ARG A O 1
ATOM 1436 N N . VAL A 1 191 ? -13.513 -5.434 20.326 1.00 87.75 191 VAL A N 1
ATOM 1437 C CA . VAL A 1 191 ? -14.818 -4.879 20.669 1.00 87.75 191 VAL A CA 1
ATOM 1438 C C . VAL A 1 191 ? -15.838 -5.999 20.521 1.00 87.75 191 VAL A C 1
ATOM 1440 O O . VAL A 1 191 ? -15.977 -6.574 19.441 1.00 87.75 191 VAL A O 1
ATOM 1443 N N . GLU A 1 192 ? -16.508 -6.346 21.610 1.00 90.56 192 GLU A N 1
ATOM 1444 C CA . GLU A 1 192 ? -17.608 -7.304 21.614 1.00 90.56 192 GLU A CA 1
ATOM 1445 C C . GLU A 1 192 ? -18.929 -6.546 21.535 1.00 90.56 192 GLU A C 1
ATOM 1447 O O . GLU A 1 192 ? -19.168 -5.613 22.306 1.00 90.56 192 GLU A O 1
ATOM 1452 N N . LEU A 1 193 ? -19.762 -6.926 20.572 1.00 90.38 193 LEU A N 1
ATOM 1453 C CA . LEU A 1 193 ? -21.043 -6.292 20.299 1.00 90.38 193 LEU A CA 1
ATOM 1454 C C . LEU A 1 193 ? -22.199 -7.089 20.913 1.00 90.38 193 LEU A C 1
ATOM 1456 O O . LEU A 1 193 ? -22.115 -8.298 21.147 1.00 90.38 193 LEU A O 1
ATOM 1460 N N . ARG A 1 194 ? -23.317 -6.402 21.138 1.00 85.81 194 ARG A N 1
ATOM 1461 C CA . ARG A 1 194 ? -24.584 -6.955 21.604 1.00 85.81 194 ARG A CA 1
ATOM 1462 C C . ARG A 1 194 ? -25.105 -7.883 20.508 1.00 85.81 194 ARG A C 1
ATOM 1464 O O . ARG A 1 194 ? -25.460 -7.431 19.427 1.00 85.81 194 ARG A O 1
ATOM 1471 N N . GLY A 1 195 ? -25.069 -9.187 20.773 1.00 84.81 195 GLY A N 1
ATOM 1472 C CA . GLY A 1 195 ? -25.278 -10.238 19.769 1.00 84.81 195 GLY A CA 1
ATOM 1473 C C . GLY A 1 195 ? -24.087 -11.189 19.600 1.00 84.81 195 GLY A C 1
ATOM 1474 O O . GLY A 1 195 ? -24.177 -12.136 18.828 1.00 84.81 195 GLY A O 1
ATOM 1475 N N . GLY A 1 196 ? -22.982 -10.967 20.323 1.00 85.25 196 GLY A N 1
ATOM 1476 C CA . GLY A 1 196 ? -21.832 -11.880 20.373 1.00 85.25 196 GLY A CA 1
ATOM 1477 C C . GLY A 1 196 ? -20.827 -11.709 19.231 1.00 85.25 196 GLY A C 1
ATOM 1478 O O . GLY A 1 196 ? -19.816 -12.412 19.187 1.00 85.25 196 GLY A O 1
ATOM 1479 N N . GLU A 1 197 ? -21.060 -10.768 18.313 1.00 87.31 197 GLU A N 1
ATOM 1480 C CA . GLU A 1 197 ? -20.095 -10.448 17.263 1.00 87.31 197 GLU A CA 1
ATOM 1481 C C . GLU A 1 197 ? -18.838 -9.802 17.862 1.00 87.31 197 GLU A C 1
ATOM 1483 O O . GLU A 1 197 ? -18.905 -8.926 18.726 1.00 87.31 197 GLU A O 1
ATOM 1488 N N . ARG A 1 198 ? -17.667 -10.230 17.380 1.00 87.75 198 ARG A N 1
ATOM 1489 C CA . ARG A 1 198 ? -16.365 -9.737 17.836 1.00 87.75 198 ARG A CA 1
ATOM 1490 C C . ARG A 1 198 ? -15.657 -9.014 16.705 1.00 87.75 198 ARG A C 1
ATOM 1492 O O . ARG A 1 198 ? -15.346 -9.606 15.674 1.00 87.75 198 ARG A O 1
ATOM 1499 N N . LEU A 1 199 ? -15.352 -7.744 16.933 1.00 86.00 199 LEU A N 1
ATOM 1500 C CA . LEU A 1 199 ? -14.615 -6.896 16.013 1.00 86.00 199 LEU A CA 1
ATOM 1501 C C . LEU A 1 199 ? -13.207 -6.657 16.551 1.00 86.00 199 LEU A C 1
ATOM 1503 O O . LEU A 1 199 ? -13.033 -6.292 17.710 1.00 86.00 199 LEU A O 1
ATOM 1507 N N . VAL A 1 200 ? -12.193 -6.840 15.709 1.00 85.50 200 VAL A N 1
ATOM 1508 C CA . VAL A 1 200 ? -10.811 -6.496 16.053 1.00 85.50 200 VAL A CA 1
ATOM 1509 C C . VAL A 1 200 ? -10.440 -5.209 15.334 1.00 85.50 200 VAL A C 1
ATOM 1511 O O . VAL A 1 200 ? -10.456 -5.145 14.107 1.00 85.50 200 VAL A O 1
ATOM 1514 N N . ILE A 1 201 ? -10.102 -4.189 16.114 1.00 83.06 201 ILE A N 1
ATOM 1515 C CA . ILE A 1 201 ? -9.497 -2.951 15.641 1.00 83.06 201 ILE A CA 1
ATOM 1516 C C . ILE A 1 201 ? -8.008 -3.079 15.938 1.00 83.06 201 ILE A C 1
ATOM 1518 O O . ILE A 1 201 ? -7.591 -2.955 17.090 1.00 83.06 201 ILE A O 1
ATOM 1522 N N . GLU A 1 202 ? -7.203 -3.383 14.923 1.00 79.44 202 GLU A N 1
ATOM 1523 C CA . GLU A 1 202 ? -5.749 -3.389 15.080 1.00 79.44 202 GLU A CA 1
ATOM 1524 C C . GLU A 1 202 ? -5.302 -1.963 15.437 1.00 79.44 202 GLU A C 1
ATOM 1526 O O . GLU A 1 202 ? -5.658 -1.008 14.758 1.00 79.44 202 GLU A O 1
ATOM 1531 N N . THR A 1 203 ? -4.569 -1.808 16.539 1.00 68.50 203 THR A N 1
ATOM 1532 C CA . THR A 1 203 ? -4.023 -0.536 17.036 1.00 68.50 203 THR A CA 1
ATOM 1533 C C . THR A 1 203 ? -2.509 -0.644 17.045 1.00 68.50 203 THR A C 1
ATOM 1535 O O . THR A 1 203 ? -1.869 -0.572 18.097 1.00 68.50 203 THR A O 1
ATOM 1538 N N . ASP A 1 204 ? -1.942 -0.930 15.878 1.00 67.19 204 ASP A N 1
ATOM 1539 C CA . ASP A 1 204 ? -0.497 -1.026 15.751 1.00 67.19 204 ASP A CA 1
ATOM 1540 C C . ASP A 1 204 ? 0.149 0.357 15.946 1.00 67.19 204 ASP A C 1
ATOM 1542 O O . ASP A 1 204 ? -0.532 1.385 15.883 1.00 67.19 204 ASP A O 1
ATOM 1546 N N . ALA A 1 205 ? 1.468 0.409 16.153 1.00 56.66 205 ALA A N 1
ATOM 1547 C CA . ALA A 1 205 ? 2.203 1.666 16.399 1.00 56.66 205 ALA A CA 1
ATOM 1548 C C . ALA A 1 205 ? 2.046 2.721 15.285 1.00 56.66 205 ALA A C 1
ATOM 1550 O O . ALA A 1 205 ? 2.414 3.881 15.450 1.00 56.66 205 ALA A O 1
ATOM 1551 N N . LEU A 1 206 ? 1.482 2.308 14.155 1.00 58.16 206 LEU A N 1
ATOM 1552 C CA . LEU A 1 206 ? 1.191 3.134 13.004 1.00 58.16 206 LEU A CA 1
ATOM 1553 C C . LEU A 1 206 ? -0.154 3.868 13.101 1.00 58.16 206 LEU A C 1
ATOM 1555 O O . LEU A 1 206 ? -0.441 4.613 12.181 1.00 58.16 206 LEU A O 1
ATOM 1559 N N . ILE A 1 207 ? -0.983 3.702 14.139 1.00 65.75 207 ILE A N 1
ATOM 1560 C CA . ILE A 1 207 ? -2.189 4.534 14.340 1.00 65.75 207 ILE A CA 1
ATOM 1561 C C . ILE A 1 207 ? -1.872 5.655 15.334 1.00 65.75 207 ILE A C 1
ATOM 1563 O O . ILE A 1 207 ? -1.766 5.395 16.539 1.00 65.75 207 ILE A O 1
ATOM 1567 N N . PRO A 1 208 ? -1.760 6.918 14.880 1.00 63.88 208 PRO A N 1
ATOM 1568 C CA . PRO A 1 208 ? -1.708 8.059 15.780 1.00 63.88 208 PRO A CA 1
ATOM 1569 C C . PRO A 1 208 ? -2.965 8.084 16.655 1.00 63.88 208 PRO A C 1
ATOM 1571 O O . PRO A 1 208 ? -4.081 7.910 16.169 1.00 63.88 208 PRO A O 1
ATOM 1574 N N . GLY A 1 209 ? -2.795 8.281 17.962 1.00 64.50 209 GLY A N 1
ATOM 1575 C CA . GLY A 1 209 ? -3.930 8.401 18.880 1.00 64.50 209 GLY A CA 1
ATOM 1576 C C . GLY A 1 209 ? -4.571 7.079 19.318 1.00 64.50 209 GLY A C 1
ATOM 1577 O O . GLY A 1 209 ? -5.653 7.109 19.894 1.00 64.50 209 GLY A O 1
ATOM 1578 N N . ALA A 1 210 ? -3.914 5.925 19.143 1.00 69.81 210 ALA A N 1
ATOM 1579 C CA . ALA A 1 210 ? -4.402 4.640 19.668 1.00 69.81 210 ALA A CA 1
ATOM 1580 C C . ALA A 1 210 ? -4.716 4.668 21.183 1.00 69.81 210 ALA A C 1
ATOM 1582 O O . ALA A 1 210 ? -5.660 4.022 21.641 1.00 69.81 210 ALA A O 1
ATOM 1583 N N . LYS A 1 211 ? -3.952 5.451 21.963 1.00 72.56 211 LYS A N 1
ATOM 1584 C CA . LYS A 1 211 ? -4.220 5.699 23.389 1.00 72.56 211 LYS A CA 1
ATOM 1585 C C . LYS A 1 211 ? -5.535 6.462 23.591 1.00 72.56 211 LYS A C 1
ATOM 1587 O O . LYS A 1 211 ? -6.371 6.005 24.359 1.00 72.56 211 LYS A O 1
ATOM 1592 N N . ALA A 1 212 ? -5.749 7.541 22.838 1.00 73.50 212 ALA A N 1
ATOM 1593 C CA . ALA A 1 212 ? -6.983 8.325 22.883 1.00 73.50 212 ALA A CA 1
ATOM 1594 C C . ALA A 1 212 ? -8.201 7.494 22.450 1.00 73.50 212 ALA A C 1
ATOM 1596 O O . ALA A 1 212 ? -9.245 7.549 23.090 1.00 73.50 212 ALA A O 1
ATOM 1597 N N . LEU A 1 213 ? -8.063 6.651 21.420 1.00 75.94 213 LEU A N 1
ATOM 1598 C CA . LEU A 1 213 ? -9.121 5.723 21.016 1.00 75.94 213 LEU A CA 1
ATOM 1599 C C . LEU A 1 213 ? -9.489 4.761 22.154 1.00 75.94 213 LEU A C 1
ATOM 1601 O O . LEU A 1 213 ? -10.667 4.557 22.444 1.00 75.94 213 LEU A O 1
ATOM 1605 N N . ARG A 1 214 ? -8.481 4.185 22.818 1.00 76.38 214 ARG A N 1
ATOM 1606 C CA . ARG A 1 214 ? -8.688 3.301 23.967 1.00 76.38 214 ARG A CA 1
ATOM 1607 C C . ARG A 1 214 ? -9.374 4.035 25.118 1.00 76.38 214 ARG A C 1
ATOM 1609 O O . ARG A 1 214 ? -10.316 3.496 25.683 1.00 76.38 214 ARG A O 1
ATOM 1616 N N . GLU A 1 215 ? -8.940 5.250 25.434 1.00 77.88 215 GLU A N 1
ATOM 1617 C CA . GLU A 1 215 ? -9.528 6.082 26.490 1.00 77.88 215 GLU A CA 1
ATOM 1618 C C . GLU A 1 215 ? -10.979 6.466 26.189 1.00 77.88 215 GLU A C 1
ATOM 1620 O O . GLU A 1 215 ? -11.821 6.383 27.078 1.00 77.88 215 GLU A O 1
ATOM 1625 N N . VAL A 1 216 ? -11.310 6.812 24.942 1.00 77.75 216 VAL A N 1
ATOM 1626 C CA . VAL A 1 216 ? -12.690 7.130 24.545 1.00 77.75 216 VAL A CA 1
ATOM 1627 C C . VAL A 1 216 ? -13.595 5.903 24.666 1.00 77.75 216 VAL A C 1
ATOM 1629 O O . VAL A 1 216 ? -14.711 6.012 25.174 1.00 77.75 216 VAL A O 1
ATOM 1632 N N . LEU A 1 217 ? -13.113 4.732 24.241 1.00 77.44 217 LEU A N 1
ATOM 1633 C CA . LEU A 1 217 ? -13.886 3.492 24.300 1.00 77.44 217 LEU A CA 1
ATOM 1634 C C . LEU A 1 217 ? -14.025 2.954 25.735 1.00 77.44 217 LEU A C 1
ATOM 1636 O O . LEU A 1 217 ? -15.105 2.517 26.114 1.00 77.44 217 LEU A O 1
ATOM 1640 N N . GLN A 1 218 ? -12.973 3.023 26.556 1.00 75.62 218 GLN A N 1
ATOM 1641 C CA . GLN A 1 218 ? -12.985 2.523 27.940 1.00 75.62 218 GLN A CA 1
ATOM 1642 C C . GLN A 1 218 ? -13.599 3.515 28.936 1.00 75.62 218 GLN A C 1
ATOM 1644 O O . GLN A 1 218 ? -14.322 3.117 29.848 1.00 75.62 218 GLN A O 1
ATOM 1649 N N . GLY A 1 219 ? -13.334 4.813 28.779 1.00 67.25 219 GLY A N 1
ATOM 1650 C CA . GLY A 1 219 ? -13.823 5.863 29.676 1.00 67.25 219 GLY A CA 1
ATOM 1651 C C . GLY A 1 219 ? -15.340 6.039 29.626 1.00 67.25 219 GLY A C 1
ATOM 1652 O O . GLY A 1 219 ? -15.942 6.437 30.621 1.00 67.25 219 GLY A O 1
ATOM 1653 N N . ARG A 1 220 ? -15.977 5.692 28.500 1.00 62.44 220 ARG A N 1
ATOM 1654 C CA . ARG A 1 220 ? -17.440 5.721 28.355 1.00 62.44 220 ARG A CA 1
ATOM 1655 C C . ARG A 1 220 ? -18.134 4.464 28.876 1.00 62.44 220 ARG A C 1
ATOM 1657 O O . ARG A 1 220 ? -19.257 4.587 29.345 1.00 62.44 220 ARG A O 1
ATOM 1664 N N . GLN A 1 221 ? -17.462 3.308 28.906 1.00 60.12 221 GLN A N 1
ATOM 1665 C CA . GLN A 1 221 ? -18.000 2.103 29.560 1.00 60.12 221 GLN A CA 1
ATOM 1666 C C . GLN A 1 221 ? -18.145 2.253 31.079 1.00 60.12 221 GLN A C 1
ATOM 1668 O O . GLN A 1 221 ? -18.940 1.551 31.678 1.00 60.12 221 GLN A O 1
ATOM 1673 N N . ARG A 1 222 ? -17.398 3.167 31.712 1.00 59.97 222 ARG A N 1
ATOM 1674 C CA . ARG A 1 222 ? -17.531 3.448 33.153 1.00 59.97 222 ARG A CA 1
ATOM 1675 C C . ARG A 1 222 ? -18.693 4.386 33.501 1.00 59.97 222 ARG A C 1
ATOM 1677 O O . ARG A 1 222 ? -18.931 4.619 34.679 1.00 59.97 222 ARG A O 1
ATOM 1684 N N . ARG A 1 223 ? -19.337 4.996 32.500 1.00 56.81 223 ARG A N 1
ATOM 1685 C CA . ARG A 1 223 ? -20.433 5.966 32.679 1.00 56.81 223 ARG A CA 1
ATOM 1686 C C . ARG A 1 223 ? -21.803 5.422 32.259 1.00 56.81 223 ARG A C 1
ATOM 1688 O O . ARG A 1 223 ? -22.786 6.129 32.452 1.00 56.81 223 ARG A O 1
ATOM 1695 N N . ALA A 1 224 ? -21.838 4.242 31.644 1.00 51.84 224 ALA A N 1
ATOM 1696 C CA . ALA A 1 224 ? -23.050 3.505 31.299 1.00 51.84 224 ALA A CA 1
ATOM 1697 C C . ALA A 1 224 ? -23.281 2.413 32.345 1.00 51.84 224 ALA A C 1
ATOM 1699 O O . ALA A 1 224 ? -24.463 2.122 32.615 1.00 51.84 224 ALA A O 1
#

Foldseek 3Di:
DDKDWDVVLVVLVVLLVVLLVLLLCLLLCCLPDDPVSSVVSNVVSVCSNVVSDDDDPFPKAFQLVVQAVVLSVQLSVLLSNLVNVQNSVVVPDPDRDPVSVVSNVVSVVSVVSNVRNSQRRQFGWHDDDQKIWTGGRTIIDIDGLVQFPDKDKDWAADDPVVVVCVVVVVVPDDDPPPSCVVRDTFIFIWTAGNVGDTDTDTPPPRMPCRVVVCCVSVVVVVVD

Radius of gyration: 21.77 Å; chains: 1; bounding box: 49×36×61 Å

pLDDT: mean 83.3, std 13.8, range [40.12, 98.25]

Sequence (224 aa):
MTKDFYSQGLRGIGRRAAVLAVLLGAMIGAGVWPLPVALAGGAAAIALYALTRDRHPATFHYARSAAVIGPDWLGFVWVAALAALPLWAQEGEAGLHPSAVLLWPMAAAGLAFPFIGWSAESFGLSLSDGQITLRHRLWHRRFAQAEIVSVSPWRSDLPRWMRALAPLLAPASPGTAGALMLARARQGLRVELRGGERLVIETDALIPGAKALREVLQGRQRRA

Secondary structure (DSSP, 8-state):
-EEEE-HHHHHHHHHHHHHHHHHHHHHHHTTTS-HHHHHHHHHHHHHHHHHT------SB---HIIIIIHHHHHHHHHHHHHHHHHHHGGGTSSS--GGGGGHHHHHHHHTHHHHHHHHHHT-EEEEETTEEEEEETTEEEEEEGGGEEEEEEEEEPPPHHHHHHHHHHSSS-S-TTHHHHHTPPEEEEEEEETTS-EEEEE--TTSTTHHHHHHHHHHHHTT-

Organism: NCBI:txid453582